Protein AF-A0A9E0FNV6-F1 (afdb_monomer_lite)

Secondary structure (DSSP, 8-state):
------------------------------PPPPPPPPPPPPP-PPP-PPP------------PPPPPPBPPGGGEEEGGGHHHHHHHHHHH---SEEEEEEESS--EE-HHHHHHHHHHT-EEEEEEE-TT-BEEEEEEE-GGG-S--S--EE--EES--TTHHHHHHHH--S--EEEEEEEEEEEEEEEEEEEE-TTT--TT-EEEEEEEETTTTEEEESSSTT-PEEPBTTEEEEEEEEEEEEEEESS-TTTTTPBPTTT--TT---------------------------------------------------

Structure (mmCIF, N/CA/C/O backbone):
data_AF-A0A9E0FNV6-F1
#
_entry.id   AF-A0A9E0FNV6-F1
#
loop_
_atom_site.group_PDB
_atom_site.id
_atom_site.type_symbol
_atom_site.label_atom_id
_atom_site.label_alt_id
_atom_site.label_comp_id
_atom_site.label_asym_id
_atom_site.label_entity_id
_atom_site.label_seq_id
_atom_site.pdbx_PDB_ins_code
_atom_site.Cartn_x
_atom_site.Cartn_y
_atom_site.Cartn_z
_atom_site.occupancy
_atom_site.B_iso_or_equiv
_atom_site.auth_seq_id
_atom_site.auth_comp_id
_atom_site.auth_asym_id
_atom_site.auth_atom_id
_atom_site.pdbx_PDB_model_num
ATOM 1 N N . THR A 1 1 ? 60.509 -14.952 43.736 1.00 42.81 1 THR A N 1
ATOM 2 C CA . THR A 1 1 ? 61.975 -15.164 43.794 1.00 42.81 1 THR A CA 1
ATOM 3 C C . THR A 1 1 ? 62.253 -15.869 45.107 1.00 42.81 1 THR A C 1
ATOM 5 O O . THR A 1 1 ? 61.986 -15.278 46.134 1.00 42.81 1 THR A O 1
ATOM 8 N N . TYR A 1 2 ? 62.605 -17.148 45.196 1.00 39.81 2 TYR A N 1
ATOM 9 C CA . TYR A 1 2 ? 63.513 -17.955 44.386 1.00 39.81 2 TYR A CA 1
ATOM 10 C C . TYR A 1 2 ? 63.022 -19.410 44.292 1.00 39.81 2 TYR A C 1
ATOM 12 O O . TYR A 1 2 ? 62.579 -19.982 45.282 1.00 39.81 2 TYR A O 1
ATOM 20 N N . ALA A 1 3 ? 63.146 -19.984 43.097 1.00 44.25 3 ALA A N 1
ATOM 21 C CA . ALA A 1 3 ? 63.283 -21.420 42.872 1.00 44.25 3 ALA A CA 1
ATOM 22 C C . ALA A 1 3 ? 64.761 -21.818 43.028 1.00 44.25 3 ALA A C 1
ATOM 24 O O . ALA A 1 3 ? 65.604 -20.933 42.911 1.00 44.25 3 ALA A O 1
ATOM 25 N N . LEU A 1 4 ? 65.032 -23.110 43.256 1.00 43.19 4 LEU A N 1
ATOM 26 C CA . LEU A 1 4 ? 66.255 -23.929 43.040 1.00 43.19 4 LEU A CA 1
ATOM 27 C C . LEU A 1 4 ? 66.012 -25.212 43.891 1.00 43.19 4 LEU A C 1
ATOM 29 O O . LEU A 1 4 ? 65.449 -25.091 44.971 1.00 43.19 4 LEU A O 1
ATOM 33 N N . VAL A 1 5 ? 66.349 -26.466 43.572 1.00 40.06 5 VAL A N 1
ATOM 34 C CA . VAL A 1 5 ? 67.159 -27.147 42.544 1.00 40.06 5 VAL A CA 1
ATOM 35 C C . VAL A 1 5 ? 66.930 -28.666 42.773 1.00 40.06 5 VAL A C 1
ATOM 37 O O . VAL A 1 5 ? 66.648 -29.051 43.903 1.00 40.06 5 VAL A O 1
ATOM 40 N N . ARG A 1 6 ? 66.756 -29.501 41.727 1.00 40.09 6 ARG A N 1
ATOM 41 C CA . ARG A 1 6 ? 67.693 -30.572 41.267 1.00 40.09 6 ARG A CA 1
ATOM 42 C C . ARG A 1 6 ? 68.389 -31.342 42.422 1.00 40.09 6 ARG A C 1
ATOM 44 O O . ARG A 1 6 ? 68.877 -30.723 43.347 1.00 40.09 6 ARG A O 1
ATOM 51 N N . SER A 1 7 ? 68.592 -32.657 42.451 1.00 38.66 7 SER A N 1
ATOM 52 C CA . SER A 1 7 ? 68.683 -33.700 41.423 1.00 38.66 7 SER A CA 1
ATOM 53 C C . SER A 1 7 ? 69.164 -35.002 42.100 1.00 38.66 7 SER A C 1
ATOM 55 O O . SER A 1 7 ? 69.945 -34.919 43.040 1.00 38.66 7 SER A O 1
ATOM 57 N N . ALA A 1 8 ? 68.760 -36.136 41.524 1.00 36.88 8 ALA A N 1
ATOM 58 C CA . ALA A 1 8 ? 69.540 -37.354 41.245 1.00 36.88 8 ALA A CA 1
ATOM 59 C C . ALA A 1 8 ? 70.240 -38.205 42.346 1.00 36.88 8 ALA A C 1
ATOM 61 O O . ALA A 1 8 ? 71.170 -37.764 43.013 1.00 36.88 8 ALA A O 1
ATOM 62 N N . ASP A 1 9 ? 69.852 -39.490 42.312 1.00 37.50 9 ASP A N 1
ATOM 63 C CA . ASP A 1 9 ? 70.668 -40.714 42.152 1.00 37.50 9 ASP A CA 1
ATOM 64 C C . ASP A 1 9 ? 71.469 -41.365 43.298 1.00 37.50 9 ASP A C 1
ATOM 66 O O . ASP A 1 9 ? 71.941 -40.726 44.232 1.00 37.50 9 ASP A O 1
ATOM 70 N N . TYR A 1 10 ? 71.664 -42.680 43.072 1.00 37.94 10 TYR A N 1
ATOM 71 C CA . TYR A 1 10 ? 72.505 -43.722 43.698 1.00 37.94 10 TYR A CA 1
ATOM 72 C C . TYR A 1 10 ? 71.748 -44.739 44.586 1.00 37.94 10 TYR A C 1
ATOM 74 O O . TYR A 1 10 ? 71.277 -44.404 45.664 1.00 37.94 10 TYR A O 1
ATOM 82 N N . SER A 1 11 ? 71.421 -45.947 44.087 1.00 35.53 11 SER A N 1
ATOM 83 C CA . SER A 1 11 ? 72.260 -47.151 43.804 1.00 35.53 11 SER A CA 1
ATOM 84 C C . SER A 1 11 ? 72.448 -48.054 45.043 1.00 35.53 11 SER A C 1
ATOM 86 O O . SER A 1 11 ? 73.110 -47.644 45.986 1.00 35.53 11 SER A O 1
ATOM 88 N N . THR A 1 12 ? 71.731 -49.194 45.125 1.00 41.56 12 THR A N 1
ATOM 89 C CA . THR A 1 12 ? 72.162 -50.623 44.940 1.00 41.56 12 THR A CA 1
ATOM 90 C C . THR A 1 12 ? 72.283 -51.381 46.301 1.00 41.56 12 THR A C 1
ATOM 92 O O . THR A 1 12 ? 72.078 -50.746 47.329 1.00 41.56 12 THR A O 1
ATOM 95 N N . PRO A 1 13 ? 72.556 -52.709 46.381 1.00 48.06 13 PRO A N 1
ATOM 96 C CA . PRO A 1 13 ? 71.630 -53.847 46.191 1.00 48.06 13 PRO A CA 1
ATOM 97 C C . PRO A 1 13 ? 71.697 -54.922 47.330 1.00 48.06 13 PRO A C 1
ATOM 99 O O . PRO A 1 13 ? 72.516 -54.811 48.235 1.00 48.06 13 PRO A O 1
ATOM 102 N N . GLY A 1 14 ? 70.918 -56.013 47.216 1.00 32.62 14 GLY A N 1
ATOM 103 C CA . GLY A 1 14 ? 71.065 -57.279 47.985 1.00 32.62 14 GLY A CA 1
ATOM 104 C C . GLY A 1 14 ? 70.087 -57.403 49.166 1.00 32.62 14 GLY A C 1
ATOM 105 O O . GLY A 1 14 ? 69.879 -56.439 49.884 1.00 32.62 14 GLY A O 1
ATOM 106 N N . ASP A 1 15 ? 69.368 -58.500 49.411 1.00 37.47 15 ASP A N 1
ATOM 107 C CA . ASP A 1 15 ? 69.689 -59.909 49.185 1.00 37.47 15 ASP A CA 1
ATOM 108 C C . ASP A 1 15 ? 68.451 -60.754 48.815 1.00 37.47 15 ASP A C 1
ATOM 110 O O . ASP A 1 15 ? 67.330 -60.524 49.266 1.00 37.47 15 ASP A O 1
ATOM 114 N N . THR A 1 16 ? 68.701 -61.766 47.984 1.00 46.47 16 THR A N 1
ATOM 115 C CA . THR A 1 16 ? 67.810 -62.863 47.555 1.00 46.47 16 THR A CA 1
ATOM 116 C C . THR A 1 16 ? 67.417 -63.810 48.700 1.00 46.47 16 THR A C 1
ATOM 118 O O . THR A 1 16 ? 68.181 -63.950 49.655 1.00 46.47 16 THR A O 1
ATOM 121 N N . PRO A 1 17 ? 66.321 -64.588 48.563 1.00 42.12 17 PRO A N 1
ATOM 122 C CA . PRO A 1 17 ? 66.546 -66.002 48.221 1.00 42.12 17 PRO A CA 1
ATOM 123 C C . PRO A 1 17 ? 65.498 -66.669 47.299 1.00 42.12 17 PRO A C 1
ATOM 125 O O . PRO A 1 17 ? 64.293 -66.557 47.490 1.00 42.12 17 PRO A O 1
ATOM 128 N N . SER A 1 18 ? 66.043 -67.452 46.362 1.00 38.16 18 SER A N 1
ATOM 129 C CA . SER A 1 18 ? 65.668 -68.828 45.982 1.00 38.16 18 SER A CA 1
ATOM 130 C C . SER A 1 18 ? 64.239 -69.172 45.521 1.00 38.16 18 SER A C 1
ATOM 132 O O . SER A 1 18 ? 63.326 -69.367 46.317 1.00 38.16 18 SER A O 1
ATOM 134 N N . THR A 1 19 ? 64.119 -69.440 44.217 1.00 42.62 19 THR A N 1
ATOM 135 C CA . THR A 1 19 ? 63.119 -70.317 43.569 1.00 42.62 19 THR A CA 1
ATOM 136 C C . THR A 1 19 ? 63.440 -71.810 43.781 1.00 42.62 19 THR A C 1
ATOM 138 O O . THR A 1 19 ? 64.605 -72.152 44.012 1.00 42.62 19 THR A O 1
ATOM 141 N N . PRO A 1 20 ? 62.452 -72.720 43.634 1.00 47.88 20 PRO A N 1
ATOM 142 C CA . PRO A 1 20 ? 62.385 -73.433 42.350 1.00 47.88 20 PRO A CA 1
ATOM 143 C C . PRO A 1 20 ? 60.971 -73.672 41.768 1.00 47.88 20 PRO A C 1
ATOM 145 O O . PRO A 1 20 ? 60.021 -73.924 42.503 1.00 47.88 20 PRO A O 1
ATOM 148 N N . SER A 1 21 ? 60.950 -73.654 40.425 1.00 41.94 21 SER A N 1
ATOM 149 C CA . SER A 1 21 ? 60.153 -74.411 39.433 1.00 41.94 21 SER A CA 1
ATOM 150 C C . SER A 1 21 ? 58.616 -74.361 39.460 1.00 41.94 21 SER A C 1
ATOM 152 O O . SER A 1 21 ? 57.983 -74.798 40.412 1.00 41.94 21 SER A O 1
ATOM 154 N N . ASP A 1 22 ? 57.977 -73.729 38.462 1.00 38.56 22 ASP A N 1
ATOM 155 C CA . ASP A 1 22 ? 57.676 -74.204 37.077 1.00 38.56 22 ASP A CA 1
ATOM 156 C C . ASP A 1 22 ? 56.307 -74.920 37.059 1.00 38.56 22 ASP A C 1
ATOM 158 O O . ASP A 1 22 ? 56.115 -75.879 37.793 1.00 38.56 22 ASP A O 1
ATOM 162 N N . THR A 1 23 ? 55.268 -74.571 36.296 1.00 43.31 23 THR A N 1
ATOM 163 C CA . THR A 1 23 ? 55.037 -73.619 35.199 1.00 43.31 23 THR A CA 1
ATOM 164 C C . THR A 1 23 ? 53.510 -73.451 35.084 1.00 43.31 23 THR A C 1
ATOM 166 O O . THR A 1 23 ? 52.814 -74.466 35.017 1.00 43.31 23 THR A O 1
ATOM 169 N N . PRO A 1 24 ? 52.957 -72.230 34.995 1.00 38.28 24 PRO A N 1
ATOM 170 C CA . PRO A 1 24 ? 51.678 -72.025 34.320 1.00 38.28 24 PRO A CA 1
ATOM 171 C C . PRO A 1 24 ? 51.903 -71.386 32.953 1.00 38.28 24 PRO A C 1
ATOM 173 O O . PRO A 1 24 ? 52.644 -70.417 32.799 1.00 38.28 24 PRO A O 1
ATOM 176 N N . SER A 1 25 ? 51.247 -71.988 31.973 1.00 45.62 25 SER A N 1
ATOM 177 C CA . SER A 1 25 ? 51.248 -71.664 30.558 1.00 45.62 25 SER A CA 1
ATOM 178 C C . SER A 1 25 ? 51.033 -70.178 30.257 1.00 45.62 25 SER A C 1
ATOM 180 O O . SER A 1 25 ? 50.162 -69.516 30.816 1.00 45.62 25 SER A O 1
ATOM 182 N N . THR A 1 26 ? 51.830 -69.713 29.302 1.00 54.62 26 THR A N 1
ATOM 183 C CA . THR A 1 26 ? 51.710 -68.493 28.495 1.00 54.62 26 THR A CA 1
ATOM 184 C C . THR A 1 26 ? 50.277 -67.993 28.260 1.00 54.62 26 THR A C 1
ATOM 186 O O . THR A 1 26 ? 49.470 -68.742 27.701 1.00 54.62 26 THR A O 1
ATOM 189 N N . PRO A 1 27 ? 49.991 -66.697 28.462 1.00 47.34 27 PRO A N 1
ATOM 190 C CA . PRO A 1 27 ? 49.178 -65.947 27.526 1.00 47.34 27 PRO A CA 1
ATOM 191 C C . PRO A 1 27 ? 50.123 -65.309 26.502 1.00 47.34 27 PRO A C 1
ATOM 193 O O . PRO A 1 27 ? 50.950 -64.464 26.835 1.00 47.34 27 PRO A O 1
ATOM 196 N N . SER A 1 28 ? 50.044 -65.776 25.257 1.00 46.88 28 SER A N 1
ATOM 197 C CA . SER A 1 28 ? 50.633 -65.065 24.128 1.00 46.88 28 SER A CA 1
ATOM 198 C C . SER A 1 28 ? 49.971 -63.699 24.029 1.00 46.88 28 SER A C 1
ATOM 200 O O . SER A 1 28 ? 48.763 -63.610 23.815 1.00 46.88 28 SER A O 1
ATOM 202 N N . ASP A 1 29 ? 50.786 -62.656 24.129 1.00 51.44 29 ASP A N 1
ATOM 203 C CA . ASP A 1 29 ? 50.484 -61.369 23.536 1.00 51.44 29 ASP A CA 1
ATOM 204 C C . ASP A 1 29 ? 50.242 -61.570 22.038 1.00 51.44 29 ASP A C 1
ATOM 206 O O . ASP A 1 29 ? 51.135 -61.905 21.257 1.00 51.44 29 ASP A O 1
ATOM 210 N N . THR A 1 30 ? 49.007 -61.356 21.616 1.00 50.88 30 THR A N 1
ATOM 211 C CA . THR A 1 30 ? 48.744 -60.754 20.317 1.00 50.88 30 THR A CA 1
ATOM 212 C C . THR A 1 30 ? 47.678 -59.704 20.580 1.00 50.88 30 THR A C 1
ATOM 214 O O . THR A 1 30 ? 46.555 -60.067 20.931 1.00 50.88 30 THR A O 1
ATOM 217 N N . PRO A 1 31 ? 48.019 -58.407 20.506 1.00 53.16 31 PRO A N 1
ATOM 218 C CA . PRO A 1 31 ? 47.014 -57.362 20.505 1.00 53.16 31 PRO A CA 1
ATOM 219 C C . PRO A 1 31 ? 46.068 -57.660 19.346 1.00 53.16 31 PRO A C 1
ATOM 221 O O . PRO A 1 31 ? 46.531 -57.827 18.217 1.00 53.16 31 PRO A O 1
ATOM 224 N N . SER A 1 32 ? 44.771 -57.778 19.624 1.00 55.66 32 SER A N 1
ATOM 225 C CA . SER A 1 32 ? 43.770 -57.845 18.567 1.00 55.66 32 SER A CA 1
ATOM 226 C C . SER A 1 32 ? 43.985 -56.650 17.646 1.00 55.66 32 SER A C 1
ATOM 228 O O . SER A 1 32 ? 44.032 -55.507 18.107 1.00 55.66 32 SER A O 1
ATOM 230 N N . GLU A 1 33 ? 44.180 -56.936 16.363 1.00 58.12 33 GLU A N 1
ATOM 231 C CA . GLU A 1 33 ? 44.207 -55.938 15.304 1.00 58.12 33 GLU A CA 1
ATOM 232 C C . GLU A 1 33 ? 42.978 -55.032 15.473 1.00 58.12 33 GLU A C 1
ATOM 234 O O . GLU A 1 33 ? 41.883 -55.554 15.714 1.00 58.12 33 GLU A O 1
ATOM 239 N N . PRO A 1 34 ? 43.137 -53.696 15.462 1.00 62.06 34 PRO A N 1
ATOM 240 C CA . PRO A 1 34 ? 41.993 -52.814 15.605 1.00 62.06 34 PRO A CA 1
ATOM 241 C C . PRO A 1 34 ? 41.016 -53.143 14.481 1.00 62.06 34 PRO A C 1
ATOM 243 O O . PRO A 1 34 ? 41.422 -53.210 13.321 1.00 62.06 34 PRO A O 1
ATOM 246 N N . GLU A 1 35 ? 39.748 -53.379 14.826 1.00 56.09 35 GLU A N 1
ATOM 247 C CA . GLU A 1 35 ? 38.714 -53.566 13.816 1.00 56.09 35 GLU A CA 1
ATOM 248 C C . GLU A 1 35 ? 38.778 -52.378 12.858 1.00 56.09 35 GLU A C 1
ATOM 250 O O . GLU A 1 35 ? 38.687 -51.215 13.266 1.00 56.09 35 GLU A O 1
ATOM 255 N N . GLN A 1 36 ? 39.032 -52.682 11.587 1.00 62.72 36 GLN A N 1
ATOM 256 C CA . GLN A 1 36 ? 39.042 -51.684 10.538 1.00 62.72 36 GLN A CA 1
ATOM 257 C C . GLN A 1 36 ? 37.665 -51.005 10.567 1.00 62.72 36 GLN A C 1
ATOM 259 O O . GLN A 1 36 ? 36.657 -51.717 10.550 1.00 62.72 36 GLN A O 1
ATOM 264 N N . PRO A 1 37 ? 37.590 -49.665 10.668 1.00 62.56 37 PRO A N 1
ATOM 265 C CA . PRO A 1 37 ? 36.304 -48.996 10.731 1.00 62.56 37 PRO A CA 1
ATOM 266 C C . PRO A 1 37 ? 35.508 -49.381 9.490 1.00 62.56 37 PRO A C 1
ATOM 268 O O . PRO A 1 37 ? 36.051 -49.378 8.381 1.00 62.56 37 PRO A O 1
ATOM 271 N N . SER A 1 38 ? 34.242 -49.741 9.695 1.00 62.12 38 SER A N 1
ATOM 272 C CA . SER A 1 38 ? 33.299 -49.984 8.613 1.00 62.12 38 SER A CA 1
ATOM 273 C C . SER A 1 38 ? 33.402 -48.836 7.616 1.00 62.12 38 SER A C 1
ATOM 275 O O . SER A 1 38 ? 33.376 -47.666 8.010 1.00 62.12 38 SER A O 1
ATOM 277 N N . GLU A 1 39 ? 33.563 -49.169 6.338 1.00 63.53 39 GLU A N 1
ATOM 278 C CA . GLU A 1 39 ? 33.540 -48.183 5.265 1.00 63.53 39 GLU A CA 1
ATOM 279 C C . GLU A 1 39 ? 32.237 -47.376 5.399 1.00 63.53 39 GLU A C 1
ATOM 281 O O . GLU A 1 39 ? 31.179 -47.983 5.602 1.00 63.53 39 GLU A O 1
ATOM 286 N N . PRO A 1 40 ? 32.291 -46.031 5.405 1.00 61.41 40 PRO A N 1
ATOM 287 C CA . PRO A 1 40 ? 31.085 -45.237 5.561 1.00 61.41 40 PRO A CA 1
ATOM 288 C C . PRO A 1 40 ? 30.119 -45.617 4.443 1.00 61.41 40 PRO A C 1
ATOM 290 O O . PRO A 1 40 ? 30.524 -45.692 3.281 1.00 61.41 40 PRO A O 1
ATOM 293 N N . GLU A 1 41 ? 28.856 -45.876 4.793 1.00 58.78 41 GLU A N 1
ATOM 294 C CA . GLU A 1 41 ? 27.827 -46.093 3.783 1.00 58.78 41 GLU A CA 1
ATOM 295 C C . GLU A 1 41 ? 27.874 -44.918 2.808 1.00 58.78 41 GLU A C 1
ATOM 297 O O . GLU A 1 41 ? 27.800 -43.750 3.205 1.00 58.78 41 GLU A O 1
ATOM 302 N N . GLN A 1 42 ? 28.087 -45.233 1.530 1.00 61.28 42 GLN A N 1
ATOM 303 C CA . GLN A 1 42 ? 28.095 -44.237 0.476 1.00 61.28 42 GLN A CA 1
ATOM 304 C C . GLN A 1 42 ? 26.753 -43.501 0.559 1.00 61.28 42 GLN A C 1
ATOM 306 O O . GLN A 1 42 ? 25.716 -44.171 0.541 1.00 61.28 42 GLN A O 1
ATOM 311 N N . PRO A 1 43 ? 26.740 -42.162 0.703 1.00 55.72 43 PRO A N 1
ATOM 312 C CA . PRO A 1 43 ? 25.495 -41.445 0.892 1.00 55.72 43 PRO A CA 1
ATOM 313 C C . PRO A 1 43 ? 24.583 -41.770 -0.282 1.00 55.72 43 PRO A C 1
ATOM 315 O O . PRO A 1 43 ? 24.991 -41.655 -1.444 1.00 55.72 43 PRO A O 1
ATOM 318 N N . SER A 1 44 ? 23.365 -42.208 0.032 1.00 59.12 44 SER A N 1
ATOM 319 C CA . SER A 1 44 ? 22.290 -42.311 -0.943 1.00 59.12 44 SER A CA 1
ATOM 320 C C . SER A 1 44 ? 22.284 -41.016 -1.743 1.00 59.12 44 SER A C 1
ATOM 322 O O . SER A 1 44 ? 22.299 -39.929 -1.156 1.00 59.12 44 SER A O 1
ATOM 324 N N . GLN A 1 45 ? 22.331 -41.126 -3.071 1.00 56.75 45 GLN A N 1
ATOM 325 C CA . GLN A 1 45 ? 22.206 -39.969 -3.948 1.00 56.75 45 GLN A CA 1
ATOM 326 C C . GLN A 1 45 ? 20.998 -39.152 -3.466 1.00 56.75 45 GLN A C 1
ATOM 328 O O . GLN A 1 45 ? 19.957 -39.768 -3.215 1.00 56.75 45 GLN A O 1
ATOM 333 N N . PRO A 1 46 ? 21.124 -37.823 -3.282 1.00 52.66 46 PRO A N 1
ATOM 334 C CA . PRO A 1 46 ? 19.993 -37.013 -2.869 1.00 52.66 46 PRO A CA 1
ATOM 335 C C . PRO A 1 46 ? 18.835 -37.332 -3.801 1.00 52.66 46 PRO A C 1
ATOM 337 O O . PRO A 1 46 ? 19.012 -37.307 -5.026 1.00 52.66 46 PRO A O 1
ATOM 340 N N . GLU A 1 47 ? 17.678 -37.678 -3.239 1.00 51.78 47 GLU A N 1
ATOM 341 C CA . GLU A 1 47 ? 16.462 -37.673 -4.034 1.00 51.78 47 GLU A CA 1
ATOM 342 C C . GLU A 1 47 ? 16.410 -36.301 -4.702 1.00 51.78 47 GLU A C 1
ATOM 344 O O . GLU A 1 47 ? 16.577 -35.271 -4.039 1.00 51.78 47 GLU A O 1
ATOM 349 N N . HIS A 1 48 ? 16.311 -36.300 -6.034 1.00 54.19 48 HIS A N 1
ATOM 350 C CA . HIS A 1 48 ? 16.131 -35.075 -6.798 1.00 54.19 48 HIS A CA 1
ATOM 351 C C . HIS A 1 48 ? 15.050 -34.266 -6.077 1.00 54.19 48 HIS A C 1
ATOM 353 O O . HIS A 1 48 ? 14.000 -34.854 -5.793 1.00 54.19 48 HIS A O 1
ATOM 359 N N . PRO A 1 49 ? 15.290 -32.986 -5.732 1.00 51.91 49 PRO A N 1
ATOM 360 C CA . PRO A 1 49 ? 14.281 -32.202 -5.049 1.00 51.91 49 PRO A CA 1
ATOM 361 C C . PRO A 1 49 ? 12.996 -32.339 -5.849 1.00 51.91 49 PRO A C 1
ATOM 363 O O . PRO A 1 49 ? 13.000 -32.124 -7.067 1.00 51.91 49 PRO A O 1
ATOM 366 N N . ALA A 1 50 ? 11.933 -32.789 -5.180 1.00 49.38 50 ALA A N 1
ATOM 367 C CA . ALA A 1 50 ? 10.616 -32.790 -5.775 1.00 49.38 50 ALA A CA 1
ATOM 368 C C . ALA A 1 50 ? 10.415 -31.378 -6.323 1.00 49.38 50 ALA A C 1
ATOM 370 O O . ALA A 1 50 ? 10.489 -30.399 -5.575 1.00 49.38 50 ALA A O 1
ATOM 371 N N . GLN A 1 51 ? 10.284 -31.279 -7.648 1.00 49.88 51 GLN A N 1
ATOM 372 C CA . GLN A 1 51 ? 9.906 -30.037 -8.299 1.00 49.88 51 GLN A CA 1
ATOM 373 C C . GLN A 1 51 ? 8.705 -29.502 -7.514 1.00 49.88 51 GLN A C 1
ATOM 375 O O . GLN A 1 51 ? 7.817 -30.314 -7.228 1.00 49.88 51 GLN A O 1
ATOM 380 N N . PRO A 1 52 ? 8.687 -28.214 -7.116 1.00 51.44 52 PRO A N 1
ATOM 381 C CA . PRO A 1 52 ? 7.570 -27.664 -6.365 1.00 51.44 52 PRO A CA 1
ATOM 382 C C . PRO A 1 52 ? 6.285 -28.129 -7.032 1.00 51.44 52 PRO A C 1
ATOM 384 O O . PRO A 1 52 ? 6.160 -27.984 -8.254 1.00 51.44 52 PRO A O 1
ATOM 387 N N . GLU A 1 53 ? 5.391 -28.760 -6.267 1.00 40.28 53 GLU A N 1
ATOM 388 C CA . GLU A 1 53 ? 4.065 -29.077 -6.773 1.00 40.28 53 GLU A CA 1
ATOM 389 C C . GLU A 1 53 ? 3.491 -27.753 -7.269 1.00 40.28 53 GLU A C 1
ATOM 391 O O . GLU A 1 53 ? 3.185 -26.854 -6.483 1.00 40.28 53 GLU A O 1
ATOM 396 N N . GLN A 1 54 ? 3.442 -27.589 -8.595 1.00 46.62 54 GLN A N 1
ATOM 397 C CA . GLN A 1 54 ? 2.700 -26.489 -9.175 1.00 46.62 54 GLN A CA 1
ATOM 398 C C . GLN A 1 54 ? 1.284 -26.631 -8.627 1.00 46.62 54 GLN A C 1
ATOM 400 O O . GLN A 1 54 ? 0.761 -27.752 -8.667 1.00 46.62 54 GLN A O 1
ATOM 405 N N . PRO A 1 55 ? 0.671 -25.556 -8.103 1.00 47.06 55 PRO A N 1
ATOM 406 C CA . PRO A 1 55 ? -0.720 -25.609 -7.704 1.00 47.06 55 PRO A CA 1
ATOM 407 C C . PRO A 1 55 ? -1.507 -26.193 -8.872 1.00 47.06 55 PRO A C 1
ATOM 409 O O . PRO A 1 55 ? -1.558 -25.610 -9.956 1.00 47.06 55 PRO A O 1
ATOM 412 N N . SER A 1 56 ? -2.044 -27.396 -8.677 1.00 45.78 56 SER A N 1
ATOM 413 C CA . SER A 1 56 ? -2.928 -28.022 -9.644 1.00 45.78 56 SER A CA 1
ATOM 414 C C . SER A 1 56 ? -4.283 -27.355 -9.480 1.00 45.78 56 SER A C 1
ATOM 416 O O . SER A 1 56 ? -5.188 -27.879 -8.841 1.00 45.78 56 SER A O 1
ATOM 418 N N . ASP A 1 57 ? -4.377 -26.148 -10.018 1.00 42.31 57 ASP A N 1
ATOM 419 C CA . ASP A 1 57 ? -5.637 -25.586 -10.449 1.00 42.31 57 ASP A CA 1
ATOM 420 C C . ASP A 1 57 ? -5.397 -24.967 -11.822 1.00 42.31 57 ASP A C 1
ATOM 422 O O . ASP A 1 57 ? -4.991 -23.816 -11.965 1.00 42.31 57 ASP A O 1
ATOM 426 N N . ASN A 1 58 ? -5.619 -25.780 -12.856 1.00 43.31 58 ASN A N 1
ATOM 427 C CA . ASN A 1 58 ? -5.878 -25.272 -14.196 1.00 43.31 58 ASN A CA 1
ATOM 428 C C . ASN A 1 58 ? -7.275 -24.631 -14.190 1.00 43.31 58 ASN A C 1
ATOM 430 O O . ASN A 1 58 ? -8.195 -25.100 -14.864 1.00 43.31 58 ASN A O 1
ATOM 434 N N . GLY A 1 59 ? -7.422 -23.555 -13.418 1.00 39.81 59 GLY A N 1
ATOM 435 C CA . GLY A 1 59 ? -8.345 -22.495 -13.757 1.00 39.81 59 GLY A CA 1
ATOM 436 C C . GLY A 1 59 ? -7.862 -21.916 -15.078 1.00 39.81 59 GLY A C 1
ATOM 437 O O . GLY A 1 59 ? -6.681 -21.633 -15.244 1.00 39.81 59 GLY A O 1
ATOM 438 N N . ASP A 1 60 ? -8.763 -21.838 -16.043 1.00 39.66 60 ASP A N 1
ATOM 439 C CA . ASP A 1 60 ? -8.589 -21.213 -17.349 1.00 39.66 60 ASP A CA 1
ATOM 440 C C . ASP A 1 60 ? -7.844 -19.860 -17.246 1.00 39.66 60 ASP A C 1
ATOM 442 O O . ASP A 1 60 ? -8.460 -18.810 -17.087 1.00 39.66 60 ASP A O 1
ATOM 446 N N . THR A 1 61 ? -6.509 -19.873 -17.347 1.00 43.19 61 THR A N 1
ATOM 447 C CA . THR A 1 61 ? -5.659 -18.684 -17.513 1.00 43.19 61 THR A CA 1
ATOM 448 C C . THR A 1 61 ? -5.662 -18.263 -18.977 1.00 43.19 61 THR A C 1
ATOM 450 O O . THR A 1 61 ? -4.634 -18.059 -19.625 1.00 43.19 61 THR A O 1
ATOM 453 N N . THR A 1 62 ? -6.853 -18.095 -19.547 1.00 43.84 62 THR A N 1
ATOM 454 C CA . THR A 1 62 ? -6.979 -17.178 -20.672 1.00 43.84 62 THR A CA 1
ATOM 455 C C . THR A 1 62 ? -6.528 -15.816 -20.161 1.00 43.84 62 THR A C 1
ATOM 457 O O . THR A 1 62 ? -7.143 -15.273 -19.253 1.00 43.84 62 THR A O 1
ATOM 460 N N . GLY A 1 63 ? -5.420 -15.300 -20.710 1.00 51.84 63 GLY A N 1
ATOM 461 C CA . GLY A 1 63 ? -4.717 -14.069 -20.322 1.00 51.84 63 GLY A CA 1
ATOM 462 C C . GLY A 1 63 ? -5.540 -12.779 -20.422 1.00 51.84 63 GLY A C 1
ATOM 463 O O . GLY A 1 63 ? -5.178 -11.838 -21.140 1.00 51.84 63 GLY A O 1
ATOM 464 N N . LYS A 1 64 ? -6.650 -12.737 -19.696 1.00 58.75 64 LYS A N 1
ATOM 465 C CA . LYS A 1 64 ? -7.529 -11.602 -19.502 1.00 58.75 64 LYS A CA 1
ATOM 466 C C . LYS A 1 64 ? -7.112 -10.896 -18.227 1.00 58.75 64 LYS A C 1
ATOM 468 O O . LYS A 1 64 ? -6.900 -11.509 -17.189 1.00 58.75 64 LYS A O 1
ATOM 473 N N . ASN A 1 65 ? -7.012 -9.588 -18.355 1.00 75.88 65 ASN A N 1
ATOM 474 C CA . ASN A 1 65 ? -6.894 -8.668 -17.245 1.00 75.88 65 ASN A CA 1
ATOM 475 C C . ASN A 1 65 ? -8.086 -8.897 -16.299 1.00 75.88 65 ASN A C 1
ATOM 477 O O . ASN A 1 65 ? -9.235 -8.854 -16.747 1.00 75.88 65 ASN A O 1
ATOM 481 N N . VAL A 1 66 ? -7.806 -9.208 -15.032 1.00 91.50 66 VAL A N 1
ATOM 482 C CA . VAL A 1 66 ? -8.831 -9.418 -14.000 1.00 91.50 66 VAL A CA 1
ATOM 483 C C . VAL A 1 66 ? -9.333 -8.052 -13.553 1.00 91.50 66 VAL A C 1
ATOM 485 O O . VAL A 1 66 ? -8.529 -7.178 -13.244 1.00 91.50 66 VAL A O 1
ATOM 488 N N . GLU A 1 67 ? -10.651 -7.848 -13.554 1.00 94.56 67 GLU A N 1
ATOM 489 C CA . GLU A 1 67 ? -11.242 -6.603 -13.059 1.00 94.56 67 GLU A CA 1
ATOM 490 C C . GLU A 1 67 ? -11.125 -6.510 -11.532 1.00 94.56 67 GLU A C 1
ATOM 492 O O . GLU A 1 67 ? -11.255 -7.507 -10.825 1.00 94.56 67 GLU A O 1
ATOM 497 N N . ALA A 1 68 ? -10.922 -5.295 -11.023 1.00 96.00 68 ALA A N 1
ATOM 498 C CA . ALA A 1 68 ? -10.864 -5.029 -9.589 1.00 96.00 68 ALA A CA 1
ATOM 499 C C . ALA A 1 68 ? -12.149 -5.458 -8.858 1.00 96.00 68 ALA A C 1
ATOM 501 O O . ALA A 1 68 ? -13.261 -5.278 -9.363 1.00 96.00 68 ALA A O 1
ATOM 502 N N . GLU A 1 69 ? -11.991 -5.943 -7.624 1.00 97.31 69 GLU A N 1
ATOM 503 C CA . GLU A 1 69 ? -13.095 -6.343 -6.749 1.00 97.31 69 GLU A CA 1
ATOM 504 C C . GLU A 1 69 ? -14.057 -5.167 -6.513 1.00 97.31 69 GLU A C 1
ATOM 506 O O . GLU A 1 69 ? -13.652 -4.103 -6.046 1.00 97.31 69 GLU A O 1
ATOM 511 N N . VAL A 1 70 ? -15.347 -5.355 -6.805 1.00 98.12 70 VAL A N 1
ATOM 512 C CA . VAL A 1 70 ? -16.386 -4.347 -6.544 1.00 98.12 70 VAL A CA 1
ATOM 513 C C . VAL A 1 70 ? -16.949 -4.534 -5.139 1.00 98.12 70 VAL A C 1
ATOM 515 O O . VAL A 1 70 ? -17.577 -5.549 -4.831 1.00 98.12 70 VAL A O 1
ATOM 518 N N . ILE A 1 71 ? -16.793 -3.516 -4.297 1.00 98.31 71 ILE A N 1
ATOM 519 C CA . ILE A 1 71 ? -17.288 -3.516 -2.923 1.00 98.31 71 ILE A CA 1
ATOM 520 C C . ILE A 1 71 ? -18.750 -3.061 -2.889 1.00 98.31 71 ILE A C 1
ATOM 522 O O . ILE A 1 71 ? -19.135 -2.038 -3.460 1.00 98.31 71 ILE A O 1
ATOM 526 N N . SER A 1 72 ? -19.591 -3.834 -2.202 1.00 97.75 72 SER A N 1
ATOM 527 C CA . SER A 1 72 ? -21.005 -3.503 -2.010 1.00 97.75 72 SER A CA 1
ATOM 528 C C . SER A 1 72 ? -21.162 -2.212 -1.199 1.00 97.75 72 SER A C 1
ATOM 530 O O . SER A 1 72 ? -20.450 -1.998 -0.220 1.00 97.75 72 SER A O 1
ATOM 532 N N . ALA A 1 73 ? -22.103 -1.350 -1.597 1.00 96.81 73 ALA A N 1
ATOM 533 C CA . ALA A 1 73 ? -22.248 -0.005 -1.032 1.00 96.81 73 ALA A CA 1
ATOM 534 C C . ALA A 1 73 ? -22.538 0.020 0.482 1.00 96.81 73 ALA A C 1
ATOM 536 O O . ALA A 1 73 ? -22.198 0.987 1.152 1.00 96.81 73 ALA A O 1
ATOM 537 N N . ASP A 1 74 ? -23.136 -1.039 1.029 1.00 97.31 74 ASP A N 1
ATOM 538 C CA . ASP A 1 74 ? -23.404 -1.220 2.460 1.00 97.31 74 ASP A CA 1
ATOM 539 C C . ASP A 1 74 ? -22.144 -1.505 3.294 1.00 97.31 74 ASP A C 1
ATOM 541 O O . ASP A 1 74 ? -22.162 -1.331 4.510 1.00 97.31 74 ASP A O 1
ATOM 545 N N . LYS A 1 75 ? -21.047 -1.922 2.652 1.00 97.75 75 LYS A N 1
ATOM 546 C CA . LYS A 1 75 ? -19.748 -2.168 3.298 1.00 97.75 75 LYS A CA 1
ATOM 547 C C . LYS A 1 75 ? -18.816 -0.958 3.255 1.00 97.75 75 LYS A C 1
ATOM 549 O O . LYS A 1 75 ? -17.712 -1.027 3.794 1.00 97.75 75 LYS A O 1
ATOM 554 N N . LEU A 1 76 ? -19.230 0.113 2.586 1.00 98.31 76 LEU A N 1
ATOM 555 C CA . LEU A 1 76 ? -18.434 1.317 2.421 1.00 98.31 76 LEU A CA 1
ATOM 556 C C . LEU A 1 76 ? -18.647 2.277 3.587 1.00 98.31 76 LEU A C 1
ATOM 558 O O . LEU A 1 76 ? -19.775 2.552 3.993 1.00 98.31 76 LEU A O 1
ATOM 562 N N . THR A 1 77 ? -17.550 2.852 4.056 1.00 98.62 77 THR A N 1
ATOM 563 C CA . THR A 1 77 ? -17.541 3.921 5.049 1.00 98.62 77 THR A CA 1
ATOM 564 C C . THR A 1 77 ? -17.166 5.231 4.361 1.00 98.62 77 THR A C 1
ATOM 566 O O . THR A 1 77 ? -16.236 5.283 3.555 1.00 98.62 77 THR A O 1
ATOM 569 N N . ASN A 1 78 ? -17.887 6.311 4.672 1.00 98.44 78 ASN A N 1
ATOM 570 C CA . ASN A 1 78 ? -17.486 7.653 4.247 1.00 98.44 78 ASN A CA 1
ATOM 571 C C . ASN A 1 78 ? -16.108 7.979 4.847 1.00 98.44 78 ASN A C 1
ATOM 573 O O . ASN A 1 78 ? -15.913 7.785 6.046 1.00 98.44 78 ASN A O 1
ATOM 577 N N . VAL A 1 79 ? -15.189 8.495 4.028 1.00 98.06 79 VAL A N 1
ATOM 578 C CA . VAL A 1 79 ? -13.814 8.845 4.415 1.00 98.06 79 VAL A CA 1
ATOM 579 C C . VAL A 1 79 ? -13.731 9.643 5.726 1.00 98.06 79 VAL A C 1
ATOM 581 O O . VAL A 1 79 ? -12.887 9.347 6.570 1.00 98.06 79 VAL A O 1
ATOM 584 N N . GLU A 1 80 ? -14.661 10.574 5.966 1.00 98.12 80 GLU A N 1
ATOM 585 C CA . GLU A 1 80 ? -14.700 11.408 7.180 1.00 98.12 80 GLU A CA 1
ATOM 586 C C . GLU A 1 80 ? -14.980 10.603 8.464 1.00 98.12 80 GLU A C 1
ATOM 588 O O . GLU A 1 80 ? -14.578 10.998 9.559 1.00 98.12 80 GLU A O 1
ATOM 593 N N . ASN A 1 81 ? -15.637 9.447 8.342 1.00 98.50 81 ASN A N 1
ATOM 594 C CA . ASN A 1 81 ? -16.034 8.605 9.470 1.00 98.50 81 ASN A CA 1
ATOM 595 C C . ASN A 1 81 ? -15.022 7.496 9.784 1.00 98.50 81 ASN A C 1
ATOM 597 O O . ASN A 1 81 ? -15.121 6.881 10.848 1.00 98.50 81 ASN A O 1
ATOM 601 N N . VAL A 1 82 ? -14.042 7.244 8.906 1.00 98.75 82 VAL A N 1
ATOM 602 C CA . VAL A 1 82 ? -13.126 6.092 9.017 1.00 98.75 82 VAL A CA 1
ATOM 603 C C . VAL A 1 82 ? -12.401 6.068 10.365 1.00 98.75 82 VAL A C 1
ATOM 605 O O . VAL A 1 82 ? -12.418 5.041 11.042 1.00 98.75 82 VAL A O 1
ATOM 608 N N . ASN A 1 83 ? -11.813 7.188 10.800 1.00 98.69 83 ASN A N 1
ATOM 609 C CA . ASN A 1 83 ? -11.090 7.256 12.079 1.00 98.69 83 ASN A CA 1
ATOM 610 C C . ASN A 1 83 ? -11.979 6.904 13.281 1.00 98.69 83 ASN A C 1
ATOM 612 O O . ASN A 1 83 ? -11.562 6.157 14.173 1.00 98.69 83 ASN A O 1
ATOM 616 N N . ASN A 1 84 ? -13.203 7.434 13.298 1.00 98.50 84 ASN A N 1
ATOM 617 C CA . ASN A 1 84 ? -14.150 7.221 14.388 1.00 98.50 84 ASN A CA 1
ATOM 618 C C . ASN A 1 84 ? -14.613 5.761 14.425 1.00 98.50 84 ASN A C 1
ATOM 620 O O . ASN A 1 84 ? -14.547 5.126 15.476 1.00 98.50 84 ASN A O 1
ATOM 624 N N . GLU A 1 85 ? -15.003 5.204 13.276 1.00 98.62 85 GLU A N 1
ATOM 625 C CA . GLU A 1 85 ? -15.448 3.812 13.182 1.00 98.62 85 GLU A CA 1
ATOM 626 C C . GLU A 1 85 ? -14.330 2.815 13.500 1.00 98.62 85 GLU A C 1
ATOM 628 O O . GLU A 1 85 ? -14.570 1.838 14.208 1.00 98.62 85 GLU A O 1
ATOM 633 N N . LEU A 1 86 ? -13.101 3.050 13.025 1.00 98.50 86 LEU A N 1
ATOM 634 C CA . LEU A 1 86 ? -11.954 2.210 13.381 1.00 98.50 86 LEU A CA 1
ATOM 635 C C . LEU A 1 86 ? -11.706 2.237 14.888 1.00 98.50 86 LEU A C 1
ATOM 637 O O . LEU A 1 86 ? -11.586 1.180 15.500 1.00 98.50 86 LEU A O 1
ATOM 641 N N . THR A 1 87 ? -11.686 3.423 15.499 1.00 98.38 87 THR A N 1
ATOM 642 C CA . THR A 1 87 ? -11.486 3.582 16.949 1.00 98.38 87 THR A CA 1
ATOM 643 C C . THR A 1 87 ? -12.562 2.848 17.755 1.00 98.38 87 THR A C 1
ATOM 645 O O . THR A 1 87 ? -12.256 2.162 18.737 1.00 98.38 87 THR A O 1
ATOM 648 N N . GLU A 1 88 ? -13.823 2.955 17.333 1.00 98.44 88 GLU A N 1
ATOM 649 C CA . GLU A 1 88 ? -14.944 2.270 17.973 1.00 98.44 88 GLU A CA 1
ATOM 650 C C . GLU A 1 88 ? -14.805 0.749 17.851 1.00 98.44 88 GLU A C 1
ATOM 652 O O . GLU A 1 88 ? -14.878 0.034 18.852 1.00 98.44 88 GLU A O 1
ATOM 657 N N . ARG A 1 89 ? -14.541 0.243 16.641 1.00 98.44 89 ARG A N 1
ATOM 658 C CA . ARG A 1 89 ? -14.365 -1.193 16.390 1.00 98.44 89 ARG A CA 1
ATOM 659 C C . ARG A 1 89 ? -13.155 -1.753 17.139 1.00 98.44 89 ARG A C 1
ATOM 661 O O . ARG A 1 89 ? -13.258 -2.840 17.697 1.00 98.44 89 ARG A O 1
ATOM 668 N N . LEU A 1 90 ? -12.045 -1.019 17.212 1.00 98.50 90 LEU A N 1
ATOM 669 C CA . LEU A 1 90 ? -10.855 -1.416 17.971 1.00 98.50 90 LEU A CA 1
ATOM 670 C C . LEU A 1 90 ? -11.147 -1.568 19.471 1.00 98.50 90 LEU A C 1
ATOM 672 O O . LEU A 1 90 ? -10.586 -2.449 20.115 1.00 98.50 90 LEU A O 1
ATOM 676 N N . THR A 1 91 ? -12.053 -0.753 20.012 1.00 97.88 91 THR A N 1
ATOM 677 C CA . THR A 1 91 ? -12.426 -0.791 21.435 1.00 97.88 91 THR A CA 1
ATOM 678 C C . THR A 1 91 ? -13.490 -1.854 21.729 1.00 97.88 91 THR A C 1
ATOM 680 O O . THR A 1 91 ? -13.423 -2.545 22.742 1.00 97.88 91 THR A O 1
ATOM 683 N N . ASN A 1 92 ? -14.484 -1.989 20.849 1.00 97.69 92 ASN A N 1
ATOM 684 C CA . ASN A 1 92 ? -15.715 -2.725 21.151 1.00 97.69 92 ASN A CA 1
ATOM 685 C C . ASN A 1 92 ? -15.794 -4.109 20.489 1.00 97.69 92 ASN A C 1
ATOM 687 O O . ASN A 1 92 ? -16.573 -4.954 20.930 1.00 97.69 92 ASN A O 1
ATOM 691 N N . SER A 1 93 ? -15.030 -4.357 19.421 1.00 96.31 93 SER A N 1
ATOM 692 C CA . SER A 1 93 ? -15.052 -5.640 18.711 1.00 96.31 93 SER A CA 1
ATOM 693 C C . SER A 1 93 ? -14.306 -6.730 19.480 1.00 96.31 93 SER A C 1
ATOM 695 O O . SER A 1 93 ? -13.251 -6.497 20.072 1.00 96.31 93 SER A O 1
ATOM 697 N N . SER A 1 94 ? -14.793 -7.968 19.399 1.00 96.44 94 SER A N 1
ATOM 698 C CA . SER A 1 94 ? -14.071 -9.152 19.880 1.00 96.44 94 SER A CA 1
ATOM 699 C C . SER A 1 94 ? -13.065 -9.709 18.866 1.00 96.44 94 SER A C 1
ATOM 701 O O . SER A 1 94 ? -12.280 -10.584 19.220 1.00 96.44 94 SER A O 1
ATOM 703 N N . LEU A 1 95 ? -13.059 -9.212 17.623 1.00 97.38 95 LEU A N 1
ATOM 704 C CA . LEU A 1 95 ? -12.145 -9.671 16.573 1.00 97.38 95 LEU A CA 1
ATOM 705 C C . LEU A 1 95 ? -10.706 -9.223 16.850 1.00 97.38 95 LEU A C 1
ATOM 707 O O . LEU A 1 95 ? -10.488 -8.125 17.361 1.00 97.38 95 LEU A O 1
ATOM 711 N N . SER A 1 96 ? -9.731 -10.055 16.486 1.00 97.19 96 SER A N 1
ATOM 712 C CA . SER A 1 96 ? -8.301 -9.717 16.536 1.00 97.19 96 SER A CA 1
ATOM 713 C C . SER A 1 96 ? -7.868 -8.783 15.403 1.00 97.19 96 SER A C 1
ATOM 715 O O . SER A 1 96 ? -6.825 -8.152 15.499 1.00 97.19 96 SER A O 1
ATOM 717 N N . GLU A 1 97 ? -8.672 -8.677 14.345 1.00 98.19 97 GLU A N 1
ATOM 718 C CA . GLU A 1 97 ? -8.467 -7.753 13.232 1.00 98.19 97 GLU A CA 1
ATOM 719 C C . GLU A 1 97 ? -9.759 -6.977 12.967 1.00 98.19 97 GLU A C 1
ATOM 721 O O . GLU A 1 97 ? -10.860 -7.539 12.957 1.00 98.19 97 GLU A O 1
ATOM 726 N N . VAL A 1 98 ? -9.624 -5.673 12.751 1.00 98.25 98 VAL A N 1
ATOM 727 C CA . VAL A 1 98 ? -10.713 -4.784 12.359 1.00 98.25 98 VAL A CA 1
ATOM 728 C C . VAL A 1 98 ? -10.499 -4.344 10.919 1.00 98.25 98 VAL A C 1
ATOM 730 O O . VAL A 1 98 ? -9.467 -3.780 10.581 1.00 98.25 98 VAL A O 1
ATOM 733 N N . SER A 1 99 ? -11.508 -4.537 10.074 1.00 98.31 99 SER A N 1
ATOM 734 C CA . SER A 1 99 ? -11.470 -4.071 8.688 1.00 98.31 99 SER A CA 1
ATOM 735 C C . SER A 1 99 ? -12.449 -2.923 8.451 1.00 98.31 99 SER A C 1
ATOM 737 O O . SER A 1 99 ? -13.528 -2.890 9.053 1.00 98.31 99 SER A O 1
ATOM 739 N N . ILE A 1 100 ? -12.082 -1.996 7.568 1.00 98.62 100 ILE A N 1
ATOM 740 C CA . ILE A 1 100 ? -12.952 -0.950 7.030 1.00 98.62 100 ILE A CA 1
ATOM 741 C C . ILE A 1 100 ? -12.611 -0.689 5.559 1.00 98.62 100 ILE A C 1
ATOM 743 O O . ILE A 1 100 ? -11.472 -0.888 5.141 1.00 98.62 100 ILE A O 1
ATOM 747 N N . VAL A 1 101 ? -13.582 -0.227 4.771 1.00 98.81 101 VAL A N 1
ATOM 748 C CA . VAL A 1 101 ? -13.348 0.184 3.381 1.00 98.81 101 VAL A CA 1
ATOM 749 C C . VAL A 1 101 ? -13.792 1.629 3.212 1.00 98.81 101 VAL A C 1
ATOM 751 O O . VAL A 1 101 ? -14.978 1.933 3.309 1.00 98.81 101 VAL A O 1
ATOM 754 N N . SER A 1 102 ? -12.836 2.518 2.963 1.00 98.75 102 SER A N 1
ATOM 755 C CA . SER A 1 102 ? -13.084 3.922 2.663 1.00 98.75 102 SER A CA 1
ATOM 756 C C . SER A 1 102 ? -13.624 4.073 1.241 1.00 98.75 102 SER A C 1
ATOM 758 O O . SER A 1 102 ? -13.045 3.580 0.263 1.00 98.75 102 SER A O 1
ATOM 760 N N . ALA A 1 103 ? -14.763 4.746 1.126 1.00 98.19 103 ALA A N 1
ATOM 761 C CA . ALA A 1 103 ? -15.404 5.026 -0.147 1.00 98.19 103 ALA A CA 1
ATOM 762 C C . ALA A 1 103 ? -14.642 6.124 -0.897 1.00 98.19 103 ALA A C 1
ATOM 764 O O . ALA A 1 103 ? -14.538 7.235 -0.376 1.00 98.19 103 ALA A O 1
ATOM 765 N N . LYS A 1 104 ? -14.212 5.847 -2.136 1.00 96.88 104 LYS A N 1
ATOM 766 C CA . LYS A 1 104 ? -13.772 6.829 -3.157 1.00 96.88 104 LYS A CA 1
ATOM 767 C C . LYS A 1 104 ? -12.488 7.617 -2.876 1.00 96.88 104 LYS A C 1
ATOM 769 O O . LYS A 1 104 ? -11.847 8.087 -3.808 1.00 96.88 104 LYS A O 1
ATOM 774 N N . ALA A 1 105 ? -12.127 7.789 -1.612 1.00 97.75 105 ALA A N 1
ATOM 775 C CA . ALA A 1 105 ? -10.977 8.554 -1.164 1.00 97.75 105 ALA A CA 1
ATOM 776 C C . ALA A 1 105 ? -10.299 7.842 0.005 1.00 97.75 105 ALA A C 1
ATOM 778 O O . ALA A 1 105 ? -10.953 7.170 0.811 1.00 97.75 105 ALA A O 1
ATOM 779 N N . ALA A 1 106 ? -8.985 8.000 0.107 1.00 98.50 106 ALA A N 1
ATOM 780 C CA . ALA A 1 106 ? -8.230 7.494 1.238 1.00 98.50 106 ALA A CA 1
ATOM 781 C C . ALA A 1 106 ? -8.358 8.429 2.450 1.00 98.50 106 ALA A C 1
ATOM 783 O O . ALA A 1 106 ? -8.421 9.648 2.285 1.00 98.50 106 ALA A O 1
ATOM 784 N N . PRO A 1 107 ? -8.407 7.879 3.671 1.00 98.56 107 PRO A N 1
ATOM 785 C CA . PRO A 1 107 ? -8.370 8.675 4.884 1.00 98.56 107 PRO A CA 1
ATOM 786 C C . PRO A 1 107 ? -6.923 8.999 5.280 1.00 98.56 107 PRO A C 1
ATOM 788 O O . PRO A 1 107 ? -6.003 8.218 5.033 1.00 98.56 107 PRO A O 1
ATOM 791 N N . THR A 1 108 ? -6.745 10.088 6.025 1.00 98.69 108 THR A N 1
ATOM 792 C CA . THR A 1 108 ? -5.596 10.242 6.923 1.00 98.69 108 THR A CA 1
ATOM 793 C C . THR A 1 108 ? -5.921 9.536 8.236 1.00 98.69 108 THR A C 1
ATOM 795 O O . THR A 1 108 ? -6.836 9.954 8.950 1.00 98.69 108 THR A O 1
ATOM 798 N N . LEU A 1 109 ? -5.226 8.445 8.559 1.00 98.62 109 LEU A N 1
ATOM 799 C CA . LEU A 1 109 ? -5.365 7.787 9.857 1.00 98.62 109 LEU A CA 1
ATOM 800 C C . LEU A 1 109 ? -4.665 8.608 10.933 1.00 98.62 109 LEU A C 1
ATOM 802 O O . LEU A 1 109 ? -3.516 8.996 10.765 1.00 98.62 109 LEU A O 1
ATOM 806 N N . SER A 1 110 ? -5.357 8.838 12.042 1.00 98.25 110 SER A N 1
ATOM 807 C CA . SER A 1 110 ? -4.813 9.568 13.184 1.00 98.25 110 SER A CA 1
ATOM 808 C C . SER A 1 110 ? -3.940 8.691 14.081 1.00 98.25 110 SER A C 1
ATOM 810 O O . SER A 1 110 ? -4.175 7.485 14.213 1.00 98.25 110 SER A O 1
ATOM 812 N N . SER A 1 111 ? -3.023 9.320 14.814 1.00 98.19 111 SER A N 1
ATOM 813 C CA . SER A 1 111 ? -2.230 8.690 15.882 1.00 98.19 111 SER A CA 1
ATOM 814 C C . SER A 1 111 ? -3.077 7.939 16.919 1.00 98.19 111 SER A C 1
ATOM 816 O O . SER A 1 111 ? -2.667 6.915 17.479 1.00 98.19 111 SER A O 1
ATOM 818 N N . ASN A 1 112 ? -4.313 8.394 17.151 1.00 98.38 112 ASN A N 1
ATOM 819 C CA . ASN A 1 112 ? -5.258 7.729 18.042 1.00 98.38 112 ASN A CA 1
ATOM 820 C C . ASN A 1 112 ? -5.642 6.322 17.550 1.00 98.38 112 ASN A C 1
ATOM 822 O O . ASN A 1 112 ? -5.777 5.417 18.372 1.00 98.38 112 ASN A O 1
ATOM 826 N N . VAL A 1 113 ? -5.766 6.102 16.235 1.00 98.69 113 VAL A N 1
ATOM 827 C CA . VAL A 1 113 ? -6.039 4.765 15.676 1.00 98.69 113 VAL A CA 1
ATOM 828 C C . VAL A 1 113 ? -4.889 3.819 16.017 1.00 98.69 113 VAL A C 1
ATOM 830 O O . VAL A 1 113 ? -5.124 2.767 16.611 1.00 98.69 113 VAL A O 1
ATOM 833 N N . PHE A 1 114 ? -3.644 4.216 15.742 1.00 98.56 114 PHE A N 1
ATOM 834 C CA . PHE A 1 114 ? -2.463 3.395 16.036 1.00 98.56 114 PHE A CA 1
ATOM 835 C C . PHE A 1 114 ? -2.267 3.167 17.542 1.00 98.56 114 PHE A C 1
ATOM 837 O O . PHE A 1 114 ? -1.911 2.069 17.973 1.00 98.56 114 PHE A O 1
ATOM 844 N N . SER A 1 115 ? -2.576 4.168 18.368 1.00 98.12 115 SER A N 1
ATOM 845 C CA . SER A 1 115 ? -2.585 4.026 19.828 1.00 98.12 115 SER A CA 1
ATOM 846 C C . SER A 1 115 ? -3.609 2.983 20.288 1.00 98.12 115 SER A C 1
ATOM 848 O O . SER A 1 115 ? -3.289 2.112 21.100 1.00 98.12 115 SER A O 1
ATOM 850 N N . LYS A 1 116 ? -4.824 3.011 19.723 1.00 98.38 116 LYS A N 1
ATOM 851 C CA . LYS A 1 116 ? -5.897 2.060 20.045 1.00 98.38 116 LYS A CA 1
ATOM 852 C C . LYS A 1 116 ? -5.616 0.649 19.552 1.00 98.38 116 LYS A C 1
ATOM 854 O O . LYS A 1 116 ? -5.998 -0.296 20.242 1.00 98.38 116 LYS A O 1
ATOM 859 N N . MET A 1 117 ? -4.923 0.494 18.425 1.00 98.00 117 MET A N 1
ATOM 860 C CA . MET A 1 117 ? -4.427 -0.808 17.975 1.00 98.00 117 MET A CA 1
ATOM 861 C C . MET A 1 117 ? -3.519 -1.451 19.019 1.00 98.00 117 MET A C 1
ATOM 863 O O . MET A 1 117 ? -3.723 -2.610 19.370 1.00 98.00 117 MET A O 1
ATOM 867 N N . LYS A 1 118 ? -2.550 -0.694 19.554 1.00 96.31 118 LYS A N 1
ATOM 868 C CA . LYS A 1 118 ? -1.628 -1.195 20.585 1.00 96.31 118 LYS A CA 1
ATOM 869 C C . LYS A 1 118 ? -2.329 -1.482 21.905 1.00 96.31 118 LYS A C 1
ATOM 871 O O . LYS A 1 118 ? -2.079 -2.518 22.508 1.00 96.31 118 LYS A O 1
ATOM 876 N N . GLU A 1 119 ? -3.195 -0.572 22.351 1.00 97.31 119 GLU A N 1
ATOM 877 C CA . GLU A 1 119 ? -3.936 -0.715 23.609 1.00 97.31 119 GLU A CA 1
ATOM 878 C C . GLU A 1 119 ? -4.812 -1.974 23.614 1.00 97.31 119 GLU A C 1
ATOM 880 O O . GLU A 1 119 ? -4.853 -2.688 24.613 1.00 97.31 119 GLU A O 1
ATOM 885 N N . ASN A 1 120 ? -5.484 -2.258 22.494 1.00 98.00 120 ASN A N 1
ATOM 886 C CA . ASN A 1 120 ? -6.440 -3.362 22.391 1.00 98.00 120 ASN A CA 1
ATOM 887 C C . ASN A 1 120 ? -5.863 -4.622 21.729 1.00 98.00 120 ASN A C 1
ATOM 889 O O . ASN A 1 120 ? -6.577 -5.620 21.644 1.00 98.00 120 ASN A O 1
ATOM 893 N N . GLN A 1 121 ? -4.604 -4.579 21.276 1.00 97.81 121 GLN A N 1
ATOM 894 C CA . GLN A 1 121 ? -3.901 -5.665 20.577 1.00 97.81 121 GLN A CA 1
ATOM 895 C C . GLN A 1 121 ? -4.694 -6.189 19.373 1.00 97.81 121 GLN A C 1
ATOM 897 O O . GLN A 1 121 ? -5.030 -7.372 19.284 1.00 97.81 121 GLN A O 1
ATOM 902 N N . LYS A 1 122 ? -5.073 -5.265 18.484 1.00 98.50 122 LYS A N 1
ATOM 903 C CA . LYS A 1 122 ? -5.849 -5.572 17.281 1.00 98.50 122 LYS A CA 1
ATOM 904 C C . LYS A 1 122 ? -5.198 -4.993 16.040 1.00 98.50 122 LYS A C 1
ATOM 906 O O . LYS A 1 122 ? -4.872 -3.804 15.996 1.00 98.50 122 LYS A O 1
ATOM 911 N N . ASP A 1 123 ? -5.114 -5.827 15.017 1.00 98.69 123 ASP A N 1
ATOM 912 C CA . ASP A 1 123 ? -4.693 -5.440 13.679 1.00 98.69 123 ASP A CA 1
ATOM 913 C C . ASP A 1 123 ? -5.783 -4.609 12.995 1.00 98.69 123 ASP A C 1
ATOM 915 O O . ASP A 1 123 ? -6.972 -4.710 13.331 1.00 98.69 123 ASP A O 1
ATOM 919 N N . ILE A 1 124 ? -5.388 -3.809 12.004 1.00 98.81 124 ILE A N 1
ATOM 920 C CA . ILE A 1 124 ? -6.340 -3.129 11.122 1.00 98.81 124 ILE A CA 1
ATOM 921 C C . ILE A 1 124 ? -6.058 -3.433 9.662 1.00 98.81 124 ILE A C 1
ATOM 923 O O . ILE A 1 124 ? -4.900 -3.529 9.255 1.00 98.81 124 ILE A O 1
ATOM 927 N N . THR A 1 125 ? -7.134 -3.473 8.881 1.00 98.88 125 THR A N 1
ATOM 928 C CA . THR A 1 125 ? -7.096 -3.463 7.419 1.00 98.88 125 THR A CA 1
ATOM 929 C C . THR A 1 125 ? -8.001 -2.350 6.891 1.00 98.88 125 THR A C 1
ATOM 931 O O . THR A 1 125 ? -9.193 -2.310 7.197 1.00 98.88 125 THR A O 1
ATOM 934 N N . VAL A 1 126 ? -7.454 -1.446 6.083 1.00 98.94 126 VAL A N 1
ATOM 935 C CA . VAL A 1 126 ? -8.168 -0.308 5.491 1.00 98.94 126 VAL A CA 1
ATOM 936 C C . VAL A 1 126 ? -8.107 -0.409 3.972 1.00 98.94 126 VAL A C 1
ATOM 938 O O . VAL A 1 126 ? -7.050 -0.218 3.378 1.00 98.94 126 VAL A O 1
ATOM 941 N N . GLY A 1 127 ? -9.237 -0.714 3.335 1.00 98.88 127 GLY A N 1
ATOM 942 C CA . GLY A 1 127 ? -9.374 -0.676 1.878 1.00 98.88 127 GLY A CA 1
ATOM 943 C C . GLY A 1 127 ? -9.770 0.702 1.364 1.00 98.88 127 GLY A C 1
ATOM 944 O O . GLY A 1 127 ? -10.471 1.437 2.055 1.00 98.88 127 GLY A O 1
ATOM 945 N N . VAL A 1 128 ? -9.363 1.040 0.143 1.00 98.88 128 VAL A N 1
ATOM 946 C CA . VAL A 1 128 ? -9.764 2.269 -0.555 1.00 98.88 128 VAL A CA 1
ATOM 947 C C . VAL A 1 128 ? -10.316 1.910 -1.928 1.00 98.88 128 VAL A C 1
ATOM 949 O O . VAL A 1 128 ? -9.738 1.105 -2.663 1.00 98.88 128 VAL A O 1
ATOM 952 N N . THR A 1 129 ? -11.468 2.483 -2.260 1.00 98.75 129 THR A N 1
ATOM 953 C CA . THR A 1 129 ? -12.184 2.223 -3.517 1.00 98.75 129 THR A CA 1
ATOM 954 C C . THR A 1 129 ? -12.148 3.423 -4.456 1.00 98.75 129 THR A C 1
ATOM 956 O O . THR A 1 129 ? -11.934 4.544 -4.006 1.00 98.75 129 THR A O 1
ATOM 959 N N . ASP A 1 130 ? -12.375 3.193 -5.751 1.00 97.88 130 ASP A N 1
ATOM 960 C CA . ASP A 1 130 ? -12.617 4.254 -6.736 1.00 97.88 130 ASP A CA 1
ATOM 961 C C . ASP A 1 130 ? -14.092 4.716 -6.743 1.00 97.88 130 ASP A C 1
ATOM 963 O O . ASP A 1 130 ? -14.933 4.240 -5.977 1.00 97.88 130 ASP A O 1
ATOM 967 N N . GLU A 1 131 ? -14.434 5.627 -7.658 1.00 97.31 131 GLU A N 1
ATOM 968 C CA . GLU A 1 131 ? -15.802 6.133 -7.856 1.00 97.31 131 GLU A CA 1
ATOM 969 C C . GLU A 1 131 ? -16.843 5.058 -8.214 1.00 97.31 131 GLU A C 1
ATOM 971 O O . GLU A 1 131 ? -18.042 5.274 -8.026 1.00 97.31 131 GLU A O 1
ATOM 976 N N . ASN A 1 132 ? -16.395 3.901 -8.707 1.00 97.44 132 ASN A N 1
ATOM 977 C CA . ASN A 1 132 ? -17.226 2.753 -9.065 1.00 97.44 132 ASN A CA 1
ATOM 978 C C . ASN A 1 132 ? -17.209 1.666 -7.978 1.00 97.44 132 ASN A C 1
ATOM 980 O O . ASN A 1 132 ? -17.616 0.533 -8.236 1.00 97.44 132 ASN A O 1
ATOM 984 N N . ASN A 1 133 ? -16.742 2.002 -6.770 1.00 98.25 133 ASN A N 1
ATOM 985 C CA . ASN A 1 133 ? -16.583 1.104 -5.628 1.00 98.25 133 ASN A CA 1
ATOM 986 C C . ASN A 1 133 ? -15.612 -0.060 -5.880 1.00 98.25 133 ASN A C 1
ATOM 988 O O . ASN A 1 133 ? -15.664 -1.070 -5.178 1.00 98.25 133 ASN A O 1
ATOM 992 N N . ARG A 1 134 ? -14.723 0.056 -6.870 1.00 98.38 134 ARG A N 1
ATOM 993 C CA . ARG A 1 134 ? -13.699 -0.955 -7.136 1.00 98.38 134 ARG A CA 1
ATOM 994 C C . ARG A 1 134 ? -12.535 -0.762 -6.185 1.00 98.38 134 ARG A C 1
ATOM 996 O O . ARG A 1 134 ? -11.973 0.332 -6.130 1.00 98.38 134 ARG A O 1
ATOM 1003 N N . LEU A 1 135 ? -12.160 -1.807 -5.463 1.00 98.75 135 LEU A N 1
ATOM 1004 C CA . LEU A 1 135 ? -11.051 -1.802 -4.521 1.00 98.75 135 LEU A CA 1
ATOM 1005 C C . LEU A 1 135 ? -9.727 -1.568 -5.258 1.00 98.75 135 LEU A C 1
ATOM 1007 O O . LEU A 1 135 ? -9.273 -2.433 -6.006 1.00 98.75 135 LEU A O 1
ATOM 1011 N N . GLN A 1 136 ? -9.113 -0.409 -5.029 1.00 98.75 136 GLN A N 1
ATOM 1012 C CA . GLN A 1 136 ? -7.849 -0.030 -5.663 1.00 98.75 136 GLN A CA 1
ATOM 1013 C C . GLN A 1 136 ? -6.655 -0.532 -4.862 1.00 98.75 136 GLN A C 1
ATOM 1015 O O . GLN A 1 136 ? -5.708 -1.067 -5.431 1.00 98.75 136 GLN A O 1
ATOM 1020 N N . TYR A 1 137 ? -6.701 -0.388 -3.540 1.00 98.88 137 TYR A N 1
ATOM 1021 C CA . TYR A 1 137 ? -5.651 -0.884 -2.661 1.00 98.88 137 TYR A CA 1
ATOM 1022 C C . TYR A 1 137 ? -6.149 -1.082 -1.226 1.00 98.88 137 TYR A C 1
ATOM 1024 O O . TYR A 1 137 ? -7.211 -0.584 -0.840 1.00 98.88 137 TYR A O 1
ATOM 1032 N N . GLN A 1 138 ? -5.382 -1.827 -0.433 1.00 98.88 138 GLN A N 1
ATOM 1033 C CA . GLN A 1 138 ? -5.600 -2.036 0.995 1.00 98.88 138 GLN A CA 1
ATOM 1034 C C . GLN A 1 138 ? -4.306 -1.841 1.769 1.00 98.88 138 GLN A C 1
ATOM 1036 O O . GLN A 1 138 ? -3.244 -2.271 1.330 1.00 98.88 138 GLN A O 1
ATOM 1041 N N . TRP A 1 139 ? -4.434 -1.249 2.948 1.00 98.88 139 TRP A N 1
ATOM 1042 C CA . TRP A 1 139 ? -3.381 -1.125 3.942 1.00 98.88 139 TRP A CA 1
ATOM 1043 C C . TRP A 1 139 ? -3.668 -2.060 5.102 1.00 98.88 139 TRP A C 1
ATOM 1045 O O . TRP A 1 139 ? -4.753 -1.993 5.675 1.00 98.88 139 TRP A O 1
ATOM 1055 N N . LYS A 1 140 ? -2.693 -2.874 5.493 1.00 98.88 140 LYS A N 1
ATOM 1056 C CA . LYS A 1 140 ? -2.746 -3.674 6.713 1.00 98.88 140 LYS A CA 1
ATOM 1057 C C . LYS A 1 140 ? -1.600 -3.308 7.641 1.00 98.88 140 LYS A C 1
ATOM 1059 O O . LYS A 1 140 ? -0.436 -3.339 7.244 1.00 98.88 140 LYS A O 1
ATOM 1064 N N . PHE A 1 141 ? -1.947 -3.021 8.890 1.00 98.75 141 PHE A N 1
ATOM 1065 C CA . PHE A 1 141 ? -1.007 -2.752 9.971 1.00 98.75 141 PHE A CA 1
ATOM 1066 C C . PHE A 1 141 ? -1.222 -3.771 11.089 1.00 98.75 141 PHE A C 1
ATOM 1068 O O . PHE A 1 141 ? -2.361 -4.016 11.495 1.00 98.75 141 PHE A O 1
ATOM 1075 N N . ASN A 1 142 ? -0.129 -4.339 11.600 1.00 98.38 142 ASN A N 1
ATOM 1076 C CA . ASN A 1 142 ? -0.175 -5.298 12.699 1.00 98.38 142 ASN A CA 1
ATOM 1077 C C . ASN A 1 142 ? 0.166 -4.623 14.034 1.00 98.38 142 ASN A C 1
ATOM 1079 O O . ASN A 1 142 ? 1.200 -3.955 14.130 1.00 98.38 142 ASN A O 1
ATOM 1083 N N . SER A 1 143 ? -0.672 -4.813 15.059 1.00 98.12 143 SER A N 1
ATOM 1084 C CA . SER A 1 143 ? -0.540 -4.108 16.343 1.00 98.12 143 SER A CA 1
ATOM 1085 C C . SER A 1 143 ? 0.781 -4.375 17.056 1.00 98.12 143 SER A C 1
ATOM 1087 O O . SER A 1 143 ? 1.320 -3.468 17.694 1.00 98.12 143 SER A O 1
ATOM 1089 N N . ASP A 1 144 ? 1.322 -5.586 16.926 1.00 97.69 144 ASP A N 1
ATOM 1090 C CA . ASP A 1 144 ? 2.540 -6.006 17.623 1.00 97.69 144 ASP A CA 1
ATOM 1091 C C . ASP A 1 144 ? 3.792 -5.358 17.022 1.00 97.69 144 ASP A C 1
ATOM 1093 O O . ASP A 1 144 ? 4.814 -5.217 17.692 1.00 97.69 144 ASP A O 1
ATOM 1097 N N . THR A 1 145 ? 3.701 -4.911 15.767 1.00 97.56 145 THR A N 1
ATOM 1098 C CA . THR A 1 145 ? 4.817 -4.306 15.028 1.00 97.56 145 THR A CA 1
ATOM 1099 C C . THR A 1 145 ? 4.814 -2.775 15.038 1.00 97.56 145 THR A C 1
ATOM 1101 O O . THR A 1 145 ? 5.758 -2.161 14.542 1.00 97.56 145 THR A O 1
ATOM 1104 N N . ILE A 1 146 ? 3.796 -2.137 15.629 1.00 97.25 146 ILE A N 1
ATOM 1105 C CA . ILE A 1 146 ? 3.736 -0.673 15.747 1.00 97.25 146 ILE A CA 1
ATOM 1106 C C . ILE A 1 146 ? 4.746 -0.173 16.788 1.00 97.25 146 ILE A C 1
ATOM 1108 O O . ILE A 1 146 ? 4.619 -0.414 17.997 1.00 97.25 146 ILE A O 1
ATOM 1112 N N . THR A 1 147 ? 5.717 0.612 16.331 1.00 96.12 147 THR A N 1
ATOM 1113 C CA . THR A 1 147 ? 6.774 1.216 17.155 1.00 96.12 147 THR A CA 1
ATOM 1114 C C . THR A 1 147 ? 6.587 2.719 17.353 1.00 96.12 147 THR A C 1
ATOM 1116 O O . THR A 1 147 ? 6.981 3.231 18.400 1.00 96.12 147 THR A O 1
ATOM 1119 N N . GLN A 1 148 ? 5.923 3.411 16.422 1.00 94.44 148 GLN A N 1
ATOM 1120 C CA . GLN A 1 148 ? 5.705 4.862 16.451 1.00 94.44 148 GLN A CA 1
ATOM 1121 C C . GLN A 1 148 ? 4.210 5.206 16.312 1.00 94.44 148 GLN A C 1
ATOM 1123 O O . GLN A 1 148 ? 3.777 5.646 15.257 1.00 94.44 148 GLN A O 1
ATOM 1128 N N . PRO A 1 149 ? 3.380 5.010 17.352 1.00 94.69 149 PRO A N 1
ATOM 1129 C CA . PRO A 1 149 ? 1.939 5.264 17.254 1.00 94.69 149 PRO A CA 1
ATOM 1130 C C . PRO A 1 149 ? 1.564 6.757 17.231 1.00 94.69 149 PRO A C 1
ATOM 1132 O O . PRO A 1 149 ? 0.422 7.080 16.929 1.00 94.69 149 PRO A O 1
ATOM 1135 N N . ASP A 1 150 ? 2.488 7.662 17.574 1.00 96.00 150 ASP A N 1
ATOM 1136 C CA . ASP A 1 150 ? 2.238 9.105 17.708 1.00 96.00 150 ASP A CA 1
ATOM 1137 C C . ASP A 1 150 ? 2.465 9.862 16.388 1.00 96.00 150 ASP A C 1
ATOM 1139 O O . ASP A 1 150 ? 3.290 10.770 16.295 1.00 96.00 150 ASP A O 1
ATOM 1143 N N . MET A 1 151 ? 1.787 9.421 15.329 1.00 95.31 151 MET A N 1
ATOM 1144 C CA . MET A 1 151 ? 1.808 10.083 14.024 1.00 95.31 151 MET A CA 1
ATOM 1145 C C . MET A 1 151 ? 0.522 9.837 13.245 1.00 95.31 151 MET A C 1
ATOM 1147 O O . MET A 1 151 ? -0.120 8.796 13.390 1.00 95.31 151 MET A O 1
ATOM 1151 N N . ASP A 1 152 ? 0.189 10.804 12.397 1.00 97.75 152 ASP A N 1
ATOM 1152 C CA . ASP A 1 152 ? -0.897 10.704 11.433 1.00 97.75 152 ASP A CA 1
ATOM 1153 C C . ASP A 1 152 ? -0.331 10.235 10.086 1.00 97.75 152 ASP A C 1
ATOM 1155 O O . ASP A 1 152 ? 0.752 10.669 9.692 1.00 97.75 152 ASP A O 1
ATOM 1159 N N . ILE A 1 153 ? -1.055 9.365 9.378 1.00 98.44 153 ILE A N 1
ATOM 1160 C CA . ILE A 1 153 ? -0.616 8.776 8.105 1.00 98.44 153 ILE A CA 1
ATOM 1161 C C . ILE A 1 153 ? -1.694 8.955 7.045 1.00 98.44 153 ILE A C 1
ATOM 1163 O O . ILE A 1 153 ? -2.794 8.415 7.169 1.00 98.44 153 ILE A O 1
ATOM 1167 N N . ASP A 1 154 ? -1.364 9.678 5.979 1.00 98.56 154 ASP A N 1
ATOM 1168 C CA . ASP A 1 154 ? -2.193 9.752 4.777 1.00 98.56 154 ASP A CA 1
ATOM 1169 C C . ASP A 1 154 ? -2.055 8.461 3.957 1.00 98.56 154 ASP A C 1
ATOM 1171 O O . ASP A 1 154 ? -0.970 8.129 3.477 1.00 98.56 154 ASP A O 1
ATOM 1175 N N . LEU A 1 155 ? -3.158 7.719 3.809 1.00 98.75 155 LEU A N 1
ATOM 1176 C CA . LEU A 1 155 ? -3.187 6.450 3.076 1.00 98.75 155 LEU A CA 1
ATOM 1177 C C . LEU A 1 155 ? -3.368 6.623 1.558 1.00 98.75 155 LEU A C 1
ATOM 1179 O O . LEU A 1 155 ? -3.605 5.638 0.850 1.00 98.75 155 LEU A O 1
ATOM 1183 N N . THR A 1 156 ? -3.333 7.853 1.045 1.00 98.75 156 THR A N 1
ATOM 1184 C CA . THR A 1 156 ? -3.483 8.128 -0.386 1.00 98.75 156 THR A CA 1
ATOM 1185 C C . THR A 1 156 ? -2.306 7.555 -1.177 1.00 98.75 156 THR A C 1
ATOM 1187 O O . THR A 1 156 ? -1.144 7.852 -0.896 1.00 98.75 156 THR A O 1
ATOM 1190 N N . ILE A 1 157 ? -2.624 6.743 -2.189 1.00 98.69 157 ILE A N 1
ATOM 1191 C CA . ILE A 1 157 ? -1.683 6.251 -3.197 1.00 98.69 157 ILE A CA 1
ATOM 1192 C C . ILE A 1 157 ? -2.169 6.757 -4.556 1.00 98.69 157 ILE A C 1
ATOM 1194 O O . ILE A 1 157 ? -3.275 6.431 -4.988 1.00 98.69 157 ILE A O 1
ATOM 1198 N N . SER A 1 158 ? -1.344 7.560 -5.218 1.00 98.00 158 SER A N 1
ATOM 1199 C CA . SER A 1 158 ? -1.528 7.980 -6.604 1.00 98.00 158 SER A CA 1
ATOM 1200 C C . SER A 1 158 ? -0.826 6.996 -7.538 1.00 98.00 158 SER A C 1
ATOM 1202 O O . SER A 1 158 ? 0.307 6.590 -7.282 1.00 98.00 158 SER A O 1
ATOM 1204 N N . PHE A 1 159 ? -1.481 6.641 -8.641 1.00 97.12 159 PHE A N 1
ATOM 1205 C CA . PHE A 1 159 ? -0.876 5.833 -9.708 1.00 97.12 159 PHE A CA 1
ATOM 1206 C C . PHE A 1 159 ? -0.160 6.681 -10.771 1.00 97.12 159 PHE A C 1
ATOM 1208 O O . PHE A 1 159 ? 0.397 6.139 -11.723 1.00 97.12 159 PHE A O 1
ATOM 1215 N N . ASP A 1 160 ? -0.150 7.999 -10.569 1.00 95.94 160 ASP A N 1
ATOM 1216 C CA . ASP A 1 160 ? 0.571 8.993 -11.357 1.00 95.94 160 ASP A CA 1
ATOM 1217 C C . ASP A 1 160 ? 1.686 9.642 -10.519 1.00 95.94 160 ASP A C 1
ATOM 1219 O O . ASP A 1 160 ? 1.617 9.686 -9.283 1.00 95.94 160 ASP A O 1
ATOM 1223 N N . THR A 1 161 ? 2.695 10.193 -11.198 1.00 96.25 161 THR A N 1
ATOM 1224 C CA . THR A 1 161 ? 3.803 10.944 -10.592 1.00 96.25 161 THR A CA 1
ATOM 1225 C C . THR A 1 161 ? 4.308 12.036 -11.536 1.00 96.25 161 THR A C 1
ATOM 1227 O O . THR A 1 161 ? 4.277 11.879 -12.754 1.00 96.25 161 THR A O 1
ATOM 1230 N N . ASP A 1 162 ? 4.806 13.141 -10.988 1.00 95.94 162 ASP A N 1
ATOM 1231 C CA . ASP A 1 162 ? 5.508 14.186 -11.741 1.00 95.94 162 ASP A CA 1
ATOM 1232 C C . ASP A 1 162 ? 7.000 13.867 -11.962 1.00 95.94 162 ASP A C 1
ATOM 1234 O O . ASP A 1 162 ? 7.666 14.532 -12.758 1.00 95.94 162 ASP A O 1
ATOM 1238 N N . ARG A 1 163 ? 7.509 12.803 -11.325 1.00 96.00 163 ARG A N 1
ATOM 1239 C CA . ARG A 1 163 ? 8.907 12.344 -11.404 1.00 96.00 163 ARG A CA 1
ATOM 1240 C C . ARG A 1 163 ? 9.166 11.248 -12.439 1.00 96.00 163 ARG A C 1
ATOM 1242 O O . ARG A 1 163 ? 10.224 10.621 -12.432 1.00 96.00 163 ARG A O 1
ATOM 1249 N N . GLU A 1 164 ? 8.221 10.995 -13.342 1.00 96.56 164 GLU A N 1
ATOM 1250 C CA . GLU A 1 164 ? 8.334 9.942 -14.363 1.00 96.56 164 GLU A CA 1
ATOM 1251 C C . GLU A 1 164 ? 9.634 10.068 -15.177 1.00 96.56 164 GLU A C 1
ATOM 1253 O O . GLU A 1 164 ? 10.338 9.081 -15.386 1.00 96.56 164 GLU A O 1
ATOM 1258 N N . ASN A 1 165 ? 10.010 11.295 -15.557 1.00 97.12 165 ASN A N 1
ATOM 1259 C CA . ASN A 1 165 ? 11.232 11.551 -16.323 1.00 97.12 165 ASN A CA 1
ATOM 1260 C C . ASN A 1 165 ? 12.511 11.177 -15.557 1.00 97.12 165 ASN A C 1
ATOM 1262 O O . ASN A 1 165 ? 13.423 10.616 -16.157 1.00 97.12 165 ASN A O 1
ATOM 1266 N N . GLU A 1 166 ? 12.579 11.442 -14.251 1.00 97.38 166 GLU A N 1
ATOM 1267 C CA . GLU A 1 166 ? 13.749 11.106 -13.422 1.00 97.38 166 GLU A CA 1
ATOM 1268 C C . GLU A 1 166 ? 13.921 9.583 -13.333 1.00 97.38 166 GLU A C 1
ATOM 1270 O O . GLU A 1 166 ? 15.002 9.041 -13.572 1.00 97.38 166 GLU A O 1
ATOM 1275 N N . VAL A 1 167 ? 12.818 8.866 -13.091 1.00 97.75 167 VAL A N 1
ATOM 1276 C CA . VAL A 1 167 ? 12.817 7.397 -13.065 1.00 97.75 167 VAL A CA 1
ATOM 1277 C C . VAL A 1 167 ? 13.188 6.829 -14.438 1.00 97.75 167 VAL A C 1
ATOM 1279 O O . VAL A 1 167 ? 13.973 5.880 -14.534 1.00 97.75 167 VAL A O 1
ATOM 1282 N N . LYS A 1 168 ? 12.674 7.417 -15.519 1.00 97.31 168 LYS A N 1
ATOM 1283 C CA . LYS A 1 168 ? 12.992 7.031 -16.897 1.00 97.31 168 LYS A CA 1
ATOM 1284 C C . LYS A 1 168 ? 14.469 7.224 -17.235 1.00 97.31 168 LYS A C 1
ATOM 1286 O O . LYS A 1 168 ? 15.041 6.370 -17.908 1.00 97.31 168 LYS A O 1
ATOM 1291 N N . GLU A 1 169 ? 15.104 8.305 -16.792 1.00 97.25 169 GLU A N 1
ATOM 1292 C CA . GLU A 1 169 ? 16.531 8.550 -17.052 1.00 97.25 169 GLU A CA 1
ATOM 1293 C C . GLU A 1 169 ? 17.422 7.435 -16.480 1.00 97.25 169 GLU A C 1
ATOM 1295 O O . GLU A 1 169 ? 18.404 7.029 -17.110 1.00 97.25 169 GLU A O 1
ATOM 1300 N N . ILE A 1 170 ? 17.042 6.877 -15.329 1.00 96.94 170 ILE A N 1
ATOM 1301 C CA . ILE A 1 170 ? 17.762 5.775 -14.681 1.00 96.94 170 ILE A CA 1
ATOM 1302 C C . ILE A 1 170 ? 17.441 4.443 -15.371 1.00 96.94 170 ILE A C 1
ATOM 1304 O O . ILE A 1 170 ? 18.342 3.744 -15.863 1.00 96.94 170 ILE A O 1
ATOM 1308 N N . THR A 1 171 ? 16.149 4.116 -15.435 1.00 96.94 171 THR A N 1
ATOM 1309 C CA . THR A 1 171 ? 15.638 2.795 -15.837 1.00 96.94 171 THR A CA 1
ATOM 1310 C C . THR A 1 171 ? 15.619 2.583 -17.351 1.00 96.94 171 THR A C 1
ATOM 1312 O O . THR A 1 171 ? 15.684 1.451 -17.827 1.00 96.94 171 THR A O 1
ATOM 1315 N N . GLY A 1 172 ? 15.532 3.661 -18.133 1.00 97.19 172 GLY A N 1
ATOM 1316 C CA . GLY A 1 172 ? 15.287 3.610 -19.572 1.00 97.19 172 GLY A CA 1
ATOM 1317 C C . GLY A 1 172 ? 13.913 3.038 -19.930 1.00 97.19 172 GLY A C 1
ATOM 1318 O O . GLY A 1 172 ? 13.791 2.386 -20.973 1.00 97.19 172 GLY A O 1
ATOM 1319 N N . ARG A 1 173 ? 12.909 3.198 -19.057 1.00 95.88 173 ARG A N 1
ATOM 1320 C CA . ARG A 1 173 ? 11.545 2.684 -19.239 1.00 95.88 173 ARG A CA 1
ATOM 1321 C C . ARG A 1 173 ? 10.500 3.779 -19.079 1.00 95.88 173 ARG A C 1
ATOM 1323 O O . ARG A 1 173 ? 10.605 4.611 -18.188 1.00 95.88 173 ARG A O 1
ATOM 1330 N N . ASP A 1 174 ? 9.484 3.694 -19.934 1.00 92.25 174 ASP A N 1
ATOM 1331 C CA . ASP A 1 174 ? 8.355 4.634 -20.000 1.00 92.25 174 ASP A CA 1
ATOM 1332 C C . ASP A 1 174 ? 7.046 3.982 -19.535 1.00 92.25 174 ASP A C 1
ATOM 1334 O O . ASP A 1 174 ? 6.089 4.660 -19.196 1.00 92.25 174 ASP A O 1
ATOM 1338 N N . ASP A 1 175 ? 6.982 2.649 -19.537 1.00 91.12 175 ASP A N 1
ATOM 1339 C CA . ASP A 1 175 ? 5.763 1.894 -19.243 1.00 91.12 175 ASP A CA 1
ATOM 1340 C C . ASP A 1 175 ? 5.851 1.233 -17.862 1.00 91.12 175 ASP A C 1
ATOM 1342 O O . ASP A 1 175 ? 5.730 0.017 -17.716 1.00 91.12 175 ASP A O 1
ATOM 1346 N N . LEU A 1 176 ? 6.047 2.039 -16.821 1.00 96.12 176 LEU A N 1
ATOM 1347 C CA . LEU A 1 176 ? 6.047 1.590 -15.423 1.00 96.12 176 LEU A CA 1
ATOM 1348 C C . LEU A 1 176 ? 4.653 1.758 -14.797 1.00 96.12 176 LEU A C 1
ATOM 1350 O O . LEU A 1 176 ? 3.788 2.429 -15.358 1.00 96.12 176 LEU A O 1
ATOM 1354 N N . MET A 1 177 ? 4.384 1.091 -13.674 1.00 97.62 177 MET A N 1
ATOM 1355 C CA . MET A 1 177 ? 3.185 1.360 -12.869 1.00 97.62 177 MET A CA 1
ATOM 1356 C C . MET A 1 177 ? 3.600 2.026 -11.568 1.00 97.62 177 MET A C 1
ATOM 1358 O O . MET A 1 177 ? 4.184 1.373 -10.707 1.00 97.62 177 MET A O 1
ATOM 1362 N N . TYR A 1 178 ? 3.324 3.321 -11.445 1.00 98.25 178 TYR A N 1
ATOM 1363 C CA . TYR A 1 178 ? 3.735 4.112 -10.293 1.00 98.25 178 TYR A CA 1
ATOM 1364 C C . TYR A 1 178 ? 2.812 3.916 -9.096 1.00 98.25 178 TYR A C 1
ATOM 1366 O O . TYR A 1 178 ? 1.631 3.610 -9.230 1.00 98.25 178 TYR A O 1
ATOM 1374 N N . LEU A 1 179 ? 3.394 4.083 -7.916 1.00 98.50 179 LEU A N 1
ATOM 1375 C CA . LEU A 1 179 ? 2.772 3.977 -6.606 1.00 98.50 179 LEU A CA 1
ATOM 1376 C C . LEU A 1 179 ? 3.329 5.132 -5.768 1.00 98.50 179 LEU A C 1
ATOM 1378 O O . LEU A 1 179 ? 4.308 4.980 -5.037 1.00 98.50 179 LEU A O 1
ATOM 1382 N N . SER A 1 180 ? 2.761 6.317 -5.961 1.00 98.25 180 SER A N 1
ATOM 1383 C CA . SER A 1 180 ? 3.179 7.553 -5.306 1.00 98.25 180 SER A CA 1
ATOM 1384 C C . SER A 1 180 ? 2.361 7.764 -4.037 1.00 98.25 180 SER A C 1
ATOM 1386 O O . SER A 1 180 ? 1.170 8.079 -4.090 1.00 98.25 180 SER A O 1
ATOM 1388 N N . PHE A 1 181 ? 2.982 7.535 -2.886 1.00 98.44 181 PHE A N 1
ATOM 1389 C CA . PHE A 1 181 ? 2.330 7.689 -1.590 1.00 98.44 181 PHE A CA 1
ATOM 1390 C C . PHE A 1 181 ? 2.317 9.170 -1.189 1.00 98.44 181 PHE A C 1
ATOM 1392 O O . PHE A 1 181 ? 3.349 9.833 -1.248 1.00 98.44 181 PHE A O 1
ATOM 1399 N N . SER A 1 182 ? 1.160 9.704 -0.778 1.00 96.81 182 SER A N 1
ATOM 1400 C CA . SER A 1 182 ? 1.055 11.121 -0.380 1.00 96.81 182 SER A CA 1
ATOM 1401 C C . SER A 1 182 ? 1.722 11.421 0.963 1.00 96.81 182 SER A C 1
ATOM 1403 O O . SER A 1 182 ? 2.237 12.520 1.163 1.00 96.81 182 SER A O 1
ATOM 1405 N N . HIS A 1 183 ? 1.746 10.447 1.877 1.00 94.19 183 HIS A N 1
ATOM 1406 C CA . HIS A 1 183 ? 2.632 10.501 3.040 1.00 94.19 183 HIS A CA 1
ATOM 1407 C C . HIS A 1 183 ? 4.085 10.320 2.591 1.00 94.19 183 HIS A C 1
ATOM 1409 O O . HIS A 1 183 ? 4.351 9.544 1.678 1.00 94.19 183 HIS A O 1
ATOM 1415 N N . HIS A 1 184 ? 5.035 10.977 3.254 1.00 90.75 184 HIS A N 1
ATOM 1416 C CA . HIS A 1 184 ? 6.460 10.812 2.967 1.00 90.75 184 HIS A CA 1
ATOM 1417 C C . HIS A 1 184 ? 7.232 10.489 4.246 1.00 90.75 184 HIS A C 1
ATOM 1419 O O . HIS A 1 184 ? 7.041 11.132 5.281 1.00 90.75 184 HIS A O 1
ATOM 1425 N N . GLY A 1 185 ? 8.125 9.506 4.163 1.00 93.81 185 GLY A N 1
ATOM 1426 C CA . GLY A 1 185 ? 8.965 9.077 5.275 1.00 93.81 185 GLY A CA 1
ATOM 1427 C C . GLY A 1 185 ? 8.387 7.902 6.062 1.00 93.81 185 GLY A C 1
ATOM 1428 O O . GLY A 1 185 ? 7.582 7.121 5.554 1.00 93.81 185 GLY A O 1
ATOM 1429 N N . ALA A 1 186 ? 8.865 7.734 7.296 1.00 96.44 186 ALA A N 1
ATOM 1430 C CA . ALA A 1 186 ? 8.612 6.544 8.104 1.00 96.44 186 ALA A CA 1
ATOM 1431 C C . ALA A 1 186 ? 7.117 6.297 8.383 1.00 96.44 186 ALA A C 1
ATOM 1433 O O . ALA A 1 186 ? 6.327 7.230 8.554 1.00 96.44 186 ALA A O 1
ATOM 1434 N N . LEU A 1 187 ? 6.761 5.014 8.451 1.00 97.94 187 LEU A N 1
ATOM 1435 C CA . LEU A 1 187 ? 5.462 4.523 8.902 1.00 97.94 187 LEU A CA 1
ATOM 1436 C C . LEU A 1 187 ? 5.490 4.171 10.403 1.00 97.94 187 LEU A C 1
ATOM 1438 O O . LEU A 1 187 ? 6.556 3.861 10.942 1.00 97.94 187 LEU A O 1
ATOM 1442 N N . PRO A 1 188 ? 4.322 4.118 11.078 1.00 97.31 188 PRO A N 1
ATOM 1443 C CA . PRO A 1 188 ? 4.213 3.778 12.502 1.00 97.31 188 PRO A CA 1
ATOM 1444 C C . PRO A 1 188 ? 4.684 2.349 12.830 1.00 97.31 188 PRO A C 1
ATOM 1446 O O . PRO A 1 188 ? 4.976 2.022 13.982 1.00 97.31 188 PRO A O 1
ATOM 1449 N N . GLY A 1 189 ? 4.746 1.500 11.808 1.00 97.44 189 GLY A N 1
ATOM 1450 C CA . GLY A 1 189 ? 5.284 0.147 11.766 1.00 97.44 189 GLY A CA 1
ATOM 1451 C C . GLY A 1 189 ? 5.211 -0.361 10.318 1.00 97.44 189 GLY A C 1
ATOM 1452 O O . GLY A 1 189 ? 4.677 0.348 9.458 1.00 97.44 189 GLY A O 1
ATOM 1453 N N . PRO A 1 190 ? 5.730 -1.563 10.015 1.00 98.06 190 PRO A N 1
ATOM 1454 C CA . PRO A 1 190 ? 5.594 -2.154 8.689 1.00 98.06 190 PRO A CA 1
ATOM 1455 C C . PRO A 1 190 ? 4.123 -2.246 8.257 1.00 98.06 190 PRO A C 1
ATOM 1457 O O . PRO A 1 190 ? 3.273 -2.714 9.017 1.00 98.06 190 PRO A O 1
ATOM 1460 N N . ALA A 1 191 ? 3.835 -1.827 7.028 1.00 98.44 191 ALA A N 1
ATOM 1461 C CA . ALA A 1 191 ? 2.517 -1.921 6.416 1.00 98.44 191 ALA A CA 1
ATOM 1462 C C . ALA A 1 191 ? 2.546 -2.927 5.270 1.00 98.44 191 ALA A C 1
ATOM 1464 O O . ALA A 1 191 ? 3.403 -2.843 4.391 1.00 98.44 191 ALA A O 1
ATOM 1465 N N . THR A 1 192 ? 1.595 -3.859 5.260 1.00 98.69 192 THR A N 1
ATOM 1466 C CA . THR A 1 192 ? 1.350 -4.708 4.090 1.00 98.69 192 THR A CA 1
ATOM 1467 C C . THR A 1 192 ? 0.340 -4.015 3.194 1.00 98.69 192 THR A C 1
ATOM 1469 O O . THR A 1 192 ? -0.750 -3.665 3.643 1.00 98.69 192 THR A O 1
ATOM 1472 N N . ILE A 1 193 ? 0.713 -3.804 1.940 1.00 98.75 193 ILE A N 1
ATOM 1473 C CA . ILE A 1 193 ? -0.099 -3.147 0.930 1.00 98.75 193 IL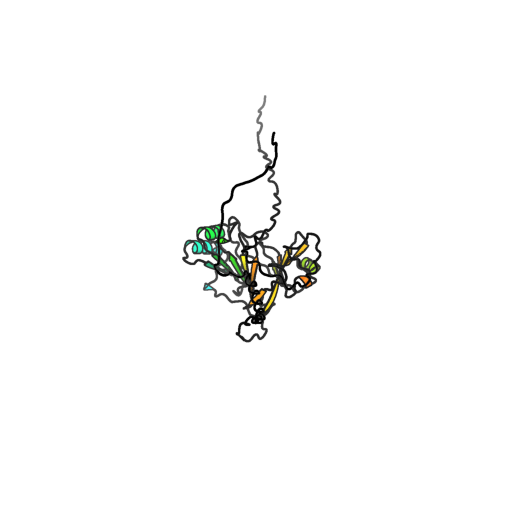E A CA 1
ATOM 1474 C C . ILE A 1 193 ? -0.549 -4.199 -0.068 1.00 98.75 193 ILE A C 1
ATOM 1476 O O . ILE A 1 193 ? 0.281 -4.925 -0.610 1.00 98.75 193 ILE A O 1
ATOM 1480 N N . LYS A 1 194 ? -1.852 -4.255 -0.324 1.00 98.81 194 LYS A N 1
ATOM 1481 C CA . LYS A 1 194 ? -2.433 -4.985 -1.451 1.00 98.81 194 LYS A CA 1
ATOM 1482 C C . LYS A 1 194 ? -2.829 -3.969 -2.506 1.00 98.81 194 LYS A C 1
ATOM 1484 O O . LYS A 1 194 ? -3.646 -3.108 -2.202 1.00 98.81 194 LYS A O 1
ATOM 1489 N N . THR A 1 195 ? -2.315 -4.073 -3.724 1.00 98.62 195 THR A N 1
ATOM 1490 C CA . THR A 1 195 ? -2.557 -3.081 -4.784 1.00 98.62 195 THR A CA 1
ATOM 1491 C C . THR A 1 195 ? -3.136 -3.741 -6.020 1.00 98.62 195 THR A C 1
ATOM 1493 O O . THR A 1 195 ? -2.629 -4.770 -6.463 1.00 98.62 195 THR A O 1
ATOM 1496 N N . TYR A 1 196 ? -4.204 -3.159 -6.567 1.00 98.62 196 TYR A N 1
ATOM 1497 C CA . TYR A 1 196 ? -4.792 -3.585 -7.830 1.00 98.62 196 TYR A CA 1
ATOM 1498 C C . TYR A 1 196 ? -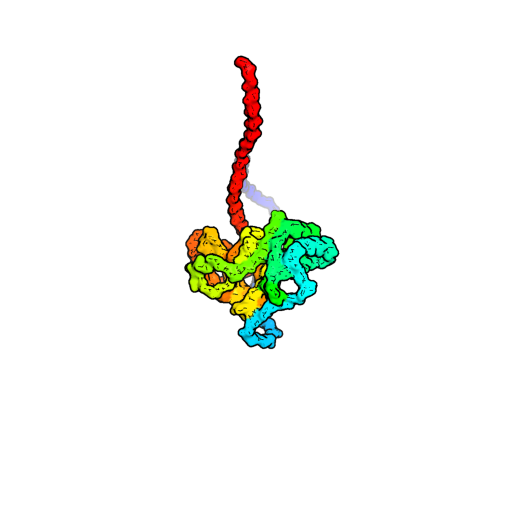3.859 -3.227 -8.979 1.00 98.62 196 TYR A C 1
ATOM 1500 O O . TYR A 1 196 ? -3.475 -2.072 -9.145 1.00 98.62 196 TYR A O 1
ATOM 1508 N N . VAL A 1 197 ? -3.527 -4.225 -9.785 1.00 98.00 197 VAL A N 1
ATOM 1509 C CA . VAL A 1 197 ? -2.635 -4.103 -10.940 1.00 98.00 197 VAL A CA 1
ATOM 1510 C C . VAL A 1 197 ? -3.191 -4.788 -12.189 1.00 98.00 197 VAL A C 1
ATOM 1512 O O . VAL A 1 197 ? -2.550 -4.795 -13.240 1.00 98.00 197 VAL A O 1
ATOM 1515 N N . GLY A 1 198 ? -4.405 -5.343 -12.093 1.00 96.69 198 GLY A N 1
ATOM 1516 C CA . GLY A 1 198 ? -5.074 -6.093 -13.156 1.00 96.69 198 GLY A CA 1
ATOM 1517 C C . GLY A 1 198 ? -5.350 -5.280 -14.422 1.00 96.69 198 GLY A C 1
ATOM 1518 O O . GLY A 1 198 ? -5.574 -5.843 -15.487 1.00 96.69 198 GLY A O 1
ATOM 1519 N N . ASN A 1 199 ? -5.291 -3.945 -14.357 1.00 93.31 199 ASN A N 1
ATOM 1520 C CA . ASN A 1 199 ? -5.361 -3.089 -15.544 1.00 93.31 199 ASN A CA 1
ATOM 1521 C C . ASN A 1 199 ? -4.125 -3.220 -16.453 1.00 93.31 199 ASN A C 1
ATOM 1523 O O . ASN A 1 199 ? -4.255 -2.996 -17.659 1.00 93.31 199 ASN A O 1
ATOM 1527 N N . LYS A 1 200 ? -2.965 -3.593 -15.900 1.00 95.12 200 LYS A N 1
ATOM 1528 C CA . LYS A 1 200 ? -1.682 -3.668 -16.609 1.00 95.12 200 LYS A CA 1
ATOM 1529 C C . LYS A 1 200 ? -1.125 -5.088 -16.683 1.00 95.12 200 LYS A C 1
ATOM 1531 O O . LYS A 1 200 ? -0.679 -5.498 -17.752 1.00 95.12 200 LYS A O 1
ATOM 1536 N N . TYR A 1 201 ? -1.195 -5.834 -15.587 1.00 96.19 201 TYR A N 1
ATOM 1537 C CA . TYR A 1 201 ? -0.651 -7.188 -15.475 1.00 96.19 201 TYR A CA 1
ATOM 1538 C C . TYR A 1 201 ? -1.769 -8.226 -15.342 1.00 96.19 201 TYR A C 1
ATOM 1540 O O . TYR A 1 201 ? -2.899 -7.911 -14.966 1.00 96.19 201 TYR A O 1
ATOM 1548 N N . LYS A 1 202 ? -1.462 -9.473 -15.683 1.00 95.75 202 LYS A N 1
ATOM 1549 C CA . LYS A 1 202 ? -2.386 -10.612 -15.649 1.00 95.75 202 LYS A CA 1
ATOM 1550 C C . LYS A 1 202 ? -2.062 -11.501 -14.464 1.00 95.75 202 LYS A C 1
ATOM 1552 O O . LYS A 1 202 ? -0.920 -11.547 -14.022 1.00 95.75 202 LYS A O 1
ATOM 1557 N N . ASP A 1 203 ? -3.039 -12.270 -14.011 1.00 96.38 203 ASP A N 1
ATOM 1558 C CA . ASP A 1 203 ? -2.788 -13.301 -13.008 1.00 96.38 203 ASP A CA 1
ATOM 1559 C C . ASP A 1 203 ? -1.696 -14.273 -13.465 1.00 96.38 203 ASP A C 1
ATOM 1561 O O . ASP A 1 203 ? -1.677 -14.725 -14.612 1.00 96.38 203 ASP A O 1
ATOM 1565 N N . GLY A 1 204 ? -0.777 -14.575 -12.551 1.00 96.19 204 GLY A N 1
ATOM 1566 C CA . GLY A 1 204 ? 0.420 -15.368 -12.814 1.00 96.19 204 GLY A CA 1
ATOM 1567 C C . GLY A 1 204 ? 1.617 -14.570 -13.339 1.00 96.19 204 GLY A C 1
ATOM 1568 O O . GLY A 1 204 ? 2.726 -15.105 -13.304 1.00 96.19 204 GLY A O 1
ATOM 1569 N N . ASP A 1 205 ? 1.443 -13.311 -13.766 1.00 96.69 205 ASP A N 1
ATOM 1570 C CA . ASP A 1 205 ? 2.584 -12.447 -14.077 1.00 96.69 205 ASP A CA 1
ATOM 1571 C C . ASP A 1 205 ? 3.445 -12.248 -12.823 1.00 96.69 205 ASP A C 1
ATOM 1573 O O . ASP A 1 205 ? 2.945 -12.145 -11.699 1.00 96.69 205 ASP A O 1
ATOM 1577 N N . ILE A 1 206 ? 4.757 -12.167 -13.033 1.00 96.81 206 ILE A N 1
ATOM 1578 C CA . ILE A 1 206 ? 5.718 -11.800 -11.996 1.00 96.81 206 ILE A CA 1
ATOM 1579 C C . ILE A 1 206 ? 6.100 -10.342 -12.217 1.00 96.81 206 ILE A C 1
ATOM 1581 O O . ILE A 1 206 ? 6.552 -9.974 -13.301 1.00 96.81 206 ILE A O 1
ATOM 1585 N N . VAL A 1 207 ? 5.931 -9.525 -11.184 1.00 97.62 207 VAL A N 1
ATOM 1586 C CA . VAL A 1 207 ? 6.353 -8.122 -11.167 1.00 97.62 207 VAL A CA 1
ATOM 1587 C C . VAL A 1 207 ? 7.263 -7.861 -9.978 1.00 97.62 207 VAL A C 1
ATOM 1589 O O . VAL A 1 207 ? 7.176 -8.526 -8.953 1.00 97.62 207 VAL A O 1
ATOM 1592 N N . TYR A 1 208 ? 8.135 -6.877 -10.092 1.00 97.50 208 TYR A N 1
ATOM 1593 C CA . TYR A 1 208 ? 9.085 -6.487 -9.062 1.00 97.50 208 TYR A CA 1
ATOM 1594 C C . TYR A 1 208 ? 8.744 -5.090 -8.563 1.00 97.50 208 TYR A C 1
ATOM 1596 O O . TYR A 1 208 ? 8.372 -4.218 -9.351 1.00 97.50 208 TYR A O 1
ATOM 1604 N N . LEU A 1 209 ? 8.866 -4.895 -7.252 1.00 98.06 209 LEU A N 1
ATOM 1605 C CA . LEU A 1 209 ? 8.658 -3.608 -6.605 1.00 98.06 209 LEU A CA 1
ATOM 1606 C C . LEU A 1 209 ? 9.986 -2.875 -6.449 1.00 98.06 209 LEU A C 1
ATOM 1608 O O . LEU A 1 209 ? 10.953 -3.412 -5.901 1.00 98.06 209 LEU A O 1
ATOM 1612 N N . TYR A 1 210 ? 9.989 -1.622 -6.882 1.00 97.75 210 TYR A N 1
ATOM 1613 C CA . TYR A 1 210 ? 11.135 -0.735 -6.806 1.00 97.75 210 TYR A CA 1
ATOM 1614 C C . TYR A 1 210 ? 10.784 0.560 -6.093 1.00 97.75 210 TYR A C 1
ATOM 1616 O O . TYR A 1 210 ? 9.660 1.052 -6.180 1.00 97.75 210 TYR A O 1
ATOM 1624 N N . TYR A 1 211 ? 11.777 1.101 -5.403 1.00 96.81 211 TYR A N 1
ATOM 1625 C CA . TYR A 1 211 ? 11.731 2.366 -4.691 1.00 96.81 211 TYR A CA 1
ATOM 1626 C C . TYR A 1 211 ? 12.611 3.384 -5.424 1.00 96.81 211 TYR A C 1
ATOM 1628 O O . TYR A 1 211 ? 13.759 3.083 -5.754 1.00 96.81 211 TYR A O 1
ATOM 1636 N N . PHE A 1 212 ? 12.088 4.580 -5.699 1.00 97.19 212 PHE A N 1
ATOM 1637 C CA . PHE A 1 212 ? 12.901 5.693 -6.182 1.00 97.19 212 PHE A CA 1
ATOM 1638 C C . PHE A 1 212 ? 13.442 6.497 -4.996 1.00 97.19 212 PHE A C 1
ATOM 1640 O O . PHE A 1 212 ? 12.717 7.267 -4.366 1.00 97.19 212 PHE A O 1
ATOM 1647 N N . ASN A 1 213 ? 14.730 6.318 -4.706 1.00 94.94 213 ASN A N 1
ATOM 1648 C CA . ASN A 1 213 ? 15.433 7.071 -3.680 1.00 94.94 213 ASN A CA 1
ATOM 1649 C C . ASN A 1 213 ? 15.834 8.442 -4.234 1.00 94.94 213 ASN A C 1
ATOM 1651 O O . ASN A 1 213 ? 16.827 8.567 -4.955 1.00 94.94 213 ASN A O 1
ATOM 1655 N N . GLU A 1 214 ? 15.054 9.463 -3.881 1.00 91.12 214 GLU A N 1
ATOM 1656 C CA . GLU A 1 214 ? 15.260 10.845 -4.328 1.00 91.12 214 GLU A CA 1
ATOM 1657 C C . GLU A 1 214 ? 16.580 11.438 -3.813 1.00 91.12 214 GLU A C 1
ATOM 1659 O O . GLU A 1 214 ? 17.239 12.195 -4.523 1.00 91.12 214 GLU A O 1
ATOM 1664 N N . GLU A 1 215 ? 16.998 11.078 -2.596 1.00 90.75 215 GLU A N 1
ATOM 1665 C CA . GLU A 1 215 ? 18.206 11.628 -1.969 1.00 90.75 215 GLU A CA 1
ATOM 1666 C C . GLU A 1 215 ? 19.477 11.183 -2.697 1.00 90.75 215 GLU A C 1
ATOM 1668 O O . GLU A 1 215 ? 20.417 11.961 -2.871 1.00 90.75 215 GLU A O 1
ATOM 1673 N N . GLN A 1 216 ? 19.501 9.926 -3.138 1.00 91.06 216 GLN A N 1
ATOM 1674 C CA . GLN A 1 216 ? 20.632 9.329 -3.850 1.00 91.06 216 GLN A CA 1
ATOM 1675 C C . GLN A 1 216 ? 20.446 9.323 -5.371 1.00 91.06 216 GLN A C 1
ATOM 1677 O O . GLN A 1 216 ? 21.354 8.905 -6.091 1.00 91.06 216 GLN A O 1
ATOM 1682 N N . ASN A 1 217 ? 19.288 9.783 -5.855 1.00 93.12 217 ASN A N 1
ATOM 1683 C CA . ASN A 1 217 ? 18.871 9.747 -7.253 1.00 93.12 217 ASN A CA 1
ATOM 1684 C C . ASN A 1 217 ? 19.096 8.368 -7.901 1.00 93.12 217 ASN A C 1
ATOM 1686 O O . ASN A 1 217 ? 19.761 8.237 -8.934 1.00 93.12 217 ASN A O 1
ATOM 1690 N N . ARG A 1 218 ? 18.588 7.316 -7.250 1.00 94.81 218 ARG A N 1
ATOM 1691 C CA . ARG A 1 218 ? 18.744 5.924 -7.699 1.00 94.81 218 ARG A CA 1
ATOM 1692 C C . ARG A 1 218 ? 17.478 5.108 -7.480 1.00 94.81 218 ARG A C 1
ATOM 1694 O O . ARG A 1 218 ? 16.616 5.466 -6.685 1.00 94.81 218 ARG A O 1
ATOM 1701 N N . VAL A 1 219 ? 17.397 3.980 -8.175 1.00 96.44 219 VAL A N 1
ATOM 1702 C CA . VAL A 1 219 ? 16.337 2.988 -7.985 1.00 96.44 219 VAL A CA 1
ATOM 1703 C C . VAL A 1 219 ? 16.858 1.869 -7.094 1.00 96.44 219 VAL A C 1
ATOM 1705 O O . VAL A 1 219 ? 17.946 1.347 -7.325 1.00 96.44 219 VAL A O 1
ATOM 1708 N N . GLU A 1 220 ? 16.069 1.478 -6.102 1.00 95.38 220 GLU A N 1
ATOM 1709 C CA . GLU A 1 220 ? 16.391 0.416 -5.151 1.00 95.38 220 GLU A CA 1
ATOM 1710 C C . GLU A 1 220 ? 15.374 -0.727 -5.256 1.00 95.38 220 GLU A C 1
ATOM 1712 O O . GLU A 1 220 ? 14.174 -0.497 -5.424 1.00 95.38 220 GLU A O 1
ATOM 1717 N N . SER A 1 221 ? 15.838 -1.975 -5.171 1.00 93.88 221 SER A N 1
ATOM 1718 C CA . SER A 1 221 ? 14.953 -3.143 -5.105 1.00 93.88 221 SER A CA 1
ATOM 1719 C C . SER A 1 221 ? 14.305 -3.260 -3.728 1.00 93.88 221 SER A C 1
ATOM 1721 O O . SER A 1 221 ? 14.998 -3.186 -2.713 1.00 93.88 221 SER A O 1
ATOM 1723 N N . VAL A 1 222 ? 13.000 -3.530 -3.677 1.00 92.50 222 VAL A N 1
ATOM 1724 C CA . VAL A 1 222 ? 12.285 -3.744 -2.412 1.00 92.50 222 VAL A CA 1
ATOM 1725 C C . VAL A 1 222 ? 12.163 -5.237 -2.115 1.00 92.50 222 VAL A C 1
ATOM 1727 O O . VAL A 1 222 ? 11.673 -6.011 -2.932 1.00 92.50 222 VAL A O 1
ATOM 1730 N N . GLY A 1 223 ? 12.582 -5.650 -0.915 1.00 82.31 223 GLY A N 1
ATOM 1731 C CA . GLY A 1 223 ? 12.537 -7.053 -0.488 1.00 82.31 223 GLY A CA 1
ATOM 1732 C C . GLY A 1 223 ? 13.703 -7.917 -0.987 1.00 82.31 223 GLY A C 1
ATOM 1733 O O . GLY A 1 223 ? 13.659 -9.133 -0.791 1.00 82.31 223 GLY A O 1
ATOM 1734 N N . GLY A 1 224 ? 14.728 -7.292 -1.573 1.00 78.56 224 GLY A N 1
ATOM 1735 C CA . GLY A 1 224 ? 15.920 -7.928 -2.135 1.00 78.56 224 GLY A CA 1
ATOM 1736 C C . GLY A 1 224 ? 15.850 -8.098 -3.654 1.00 78.56 224 GLY A C 1
ATOM 1737 O O . GLY A 1 224 ? 14.776 -8.081 -4.264 1.00 78.56 224 GLY A O 1
ATOM 1738 N N . VAL A 1 225 ? 17.014 -8.280 -4.277 1.00 76.62 225 VAL A N 1
ATOM 1739 C CA . VAL A 1 225 ? 17.116 -8.522 -5.723 1.00 76.62 225 VAL A CA 1
ATOM 1740 C C . VAL A 1 225 ? 16.336 -9.768 -6.155 1.00 76.62 225 VAL A C 1
ATOM 1742 O O . VAL A 1 225 ? 16.382 -10.819 -5.520 1.00 76.62 225 VAL A O 1
ATOM 1745 N N . ASN A 1 226 ? 15.614 -9.645 -7.272 1.00 71.94 226 ASN A N 1
ATOM 1746 C CA . ASN A 1 226 ? 14.838 -10.716 -7.911 1.00 71.94 226 ASN A CA 1
ATOM 1747 C C . ASN A 1 226 ? 13.716 -11.338 -7.057 1.00 71.94 226 ASN A C 1
ATOM 1749 O O . ASN A 1 226 ? 13.193 -12.398 -7.412 1.00 71.94 226 ASN A O 1
ATOM 1753 N N . LYS A 1 227 ? 13.271 -10.674 -5.982 1.00 87.25 227 LYS A N 1
ATOM 1754 C CA . LYS A 1 227 ? 12.082 -11.095 -5.234 1.00 87.25 227 LYS A CA 1
ATOM 1755 C C . LYS A 1 227 ? 10.802 -10.650 -5.946 1.00 87.25 227 LYS A C 1
ATOM 1757 O O . LYS A 1 227 ? 10.231 -9.604 -5.652 1.00 87.25 227 LYS A O 1
ATOM 1762 N N . GLY A 1 228 ? 10.379 -11.453 -6.916 1.00 93.31 228 GLY A N 1
ATOM 1763 C CA . GLY A 1 228 ? 9.158 -11.217 -7.678 1.00 93.31 228 GLY A CA 1
ATOM 1764 C C . GLY A 1 228 ? 7.887 -11.374 -6.838 1.00 93.31 228 GLY A C 1
ATOM 1765 O O . GLY A 1 228 ? 7.798 -12.239 -5.966 1.00 93.31 228 GLY A O 1
ATOM 1766 N N . LEU A 1 229 ? 6.896 -10.546 -7.140 1.00 97.12 229 LEU A N 1
ATOM 1767 C CA . LEU A 1 229 ? 5.530 -10.594 -6.641 1.00 97.12 229 LEU A CA 1
ATOM 1768 C C . LEU A 1 229 ? 4.661 -11.237 -7.720 1.00 97.12 229 LEU A C 1
ATOM 1770 O O . LEU A 1 229 ? 4.653 -10.787 -8.865 1.00 97.12 229 LEU A O 1
ATOM 1774 N N . VAL A 1 230 ? 3.938 -12.293 -7.359 1.00 96.94 230 VAL A N 1
ATOM 1775 C CA . VAL A 1 230 ? 3.013 -12.962 -8.279 1.00 96.94 230 VAL A CA 1
ATOM 1776 C C . VAL A 1 230 ? 1.682 -12.223 -8.254 1.00 96.94 230 VAL A C 1
ATOM 1778 O O . VAL A 1 230 ? 1.096 -12.047 -7.185 1.00 96.94 230 VAL A O 1
ATOM 1781 N N . VAL A 1 231 ? 1.200 -11.810 -9.423 1.00 98.25 231 VAL A N 1
ATOM 1782 C CA . VAL A 1 231 ? -0.132 -11.220 -9.571 1.00 98.25 231 VAL A CA 1
ATOM 1783 C C . VAL A 1 231 ? -1.180 -12.305 -9.348 1.00 98.25 231 VAL A C 1
ATOM 1785 O O . VAL A 1 231 ? -1.142 -13.362 -9.984 1.00 98.25 231 VAL A O 1
ATOM 1788 N N . LYS A 1 232 ? -2.116 -12.047 -8.438 1.00 97.06 232 LYS A N 1
ATOM 1789 C CA . LYS A 1 232 ? -3.203 -12.960 -8.098 1.00 97.06 232 LYS A CA 1
ATOM 1790 C C . LYS A 1 232 ? -4.504 -12.191 -7.911 1.00 97.06 232 LYS A C 1
ATOM 1792 O O . LYS A 1 232 ? -4.543 -11.218 -7.158 1.00 97.06 232 LYS A O 1
ATOM 1797 N N . ASP A 1 233 ? -5.563 -12.648 -8.572 1.00 96.31 233 ASP A N 1
ATOM 1798 C CA . ASP A 1 233 ? -6.886 -12.024 -8.580 1.00 96.31 233 ASP A CA 1
ATOM 1799 C C . ASP A 1 233 ? -6.842 -10.542 -9.015 1.00 96.31 233 ASP A C 1
ATOM 1801 O O . ASP A 1 233 ? -7.656 -9.728 -8.585 1.00 96.31 233 ASP A O 1
ATOM 1805 N N . GLY A 1 234 ? -5.867 -10.167 -9.850 1.00 97.56 234 GLY A N 1
ATOM 1806 C CA . GLY A 1 234 ? -5.600 -8.795 -10.280 1.00 97.56 234 GLY A CA 1
ATOM 1807 C C . GLY A 1 234 ? -4.827 -7.936 -9.274 1.00 97.56 234 GLY A C 1
ATOM 1808 O O . GLY A 1 234 ? -4.728 -6.727 -9.484 1.00 97.56 234 GLY A O 1
ATOM 1809 N N . TYR A 1 235 ? -4.277 -8.509 -8.198 1.00 98.62 235 TYR A N 1
ATOM 1810 C CA . TYR A 1 235 ? -3.559 -7.782 -7.144 1.00 98.62 235 TYR A CA 1
ATOM 1811 C C . TYR A 1 235 ? -2.146 -8.319 -6.906 1.00 98.62 235 TYR A C 1
ATOM 1813 O O . TYR A 1 235 ? -1.840 -9.474 -7.189 1.00 98.62 235 TYR A O 1
ATOM 1821 N N . VAL A 1 236 ? -1.303 -7.480 -6.307 1.00 98.50 236 VAL A N 1
ATOM 1822 C CA . VAL A 1 236 ? -0.039 -7.883 -5.673 1.00 98.50 236 VAL A CA 1
ATOM 1823 C C . VAL A 1 236 ? -0.009 -7.415 -4.226 1.00 98.50 236 VAL A C 1
ATOM 1825 O O . VAL A 1 236 ? -0.593 -6.382 -3.898 1.00 98.50 236 VAL A O 1
ATOM 1828 N N . GLU A 1 237 ? 0.684 -8.165 -3.371 1.00 98.38 237 GLU A N 1
ATOM 1829 C CA . GLU A 1 237 ? 0.892 -7.823 -1.964 1.00 98.38 237 GLU A CA 1
ATOM 1830 C C . GLU A 1 237 ? 2.379 -7.652 -1.658 1.00 98.38 237 GLU A C 1
ATOM 1832 O O . GLU A 1 237 ? 3.208 -8.461 -2.073 1.00 98.38 237 GLU A O 1
ATOM 1837 N N . TYR A 1 238 ? 2.720 -6.594 -0.929 1.00 97.94 238 TYR A N 1
ATOM 1838 C CA . TYR A 1 238 ? 4.093 -6.272 -0.542 1.00 97.94 238 TYR A CA 1
ATOM 1839 C C . TYR A 1 238 ? 4.122 -5.513 0.784 1.00 97.94 238 TYR A C 1
ATOM 1841 O O . TYR A 1 238 ? 3.122 -4.939 1.204 1.00 97.94 238 TYR A O 1
ATOM 1849 N N . THR A 1 239 ? 5.271 -5.495 1.457 1.00 97.06 239 THR A N 1
ATOM 1850 C CA . THR A 1 239 ? 5.437 -4.803 2.743 1.00 97.06 239 THR A CA 1
ATOM 1851 C C . THR A 1 239 ? 6.403 -3.636 2.598 1.00 97.06 239 THR A C 1
ATOM 1853 O O . THR A 1 239 ? 7.494 -3.807 2.058 1.00 97.06 239 THR A O 1
ATOM 1856 N N . ILE A 1 240 ? 6.018 -2.472 3.119 1.00 97.06 240 ILE A N 1
ATOM 1857 C CA . ILE A 1 240 ? 6.851 -1.266 3.194 1.00 97.06 240 ILE A CA 1
ATOM 1858 C C . ILE A 1 240 ? 6.944 -0.768 4.638 1.00 97.06 240 ILE A C 1
ATOM 1860 O O . ILE A 1 240 ? 6.093 -1.061 5.475 1.00 97.06 240 ILE A O 1
ATOM 1864 N N . THR A 1 241 ? 7.978 0.008 4.932 1.00 96.69 241 THR A N 1
ATOM 1865 C CA . THR A 1 241 ? 8.222 0.628 6.251 1.00 96.69 241 THR A CA 1
ATOM 1866 C C . THR A 1 241 ? 8.254 2.153 6.190 1.00 96.69 241 THR A C 1
ATOM 1868 O O . THR A 1 241 ? 8.322 2.818 7.222 1.00 96.69 241 THR A O 1
ATOM 1871 N N . HIS A 1 242 ? 8.216 2.709 4.983 1.00 95.94 242 HIS A N 1
ATOM 1872 C CA . HIS A 1 242 ? 8.201 4.135 4.722 1.00 95.94 242 HIS A CA 1
ATOM 1873 C C . HIS A 1 242 ? 7.450 4.404 3.417 1.00 95.94 242 HIS A C 1
ATOM 1875 O O . HIS A 1 242 ? 7.450 3.578 2.501 1.00 95.94 242 HIS A O 1
ATOM 1881 N N . CYS A 1 243 ? 6.818 5.565 3.337 1.00 97.50 243 CYS A N 1
ATOM 1882 C CA . CYS A 1 243 ? 6.137 6.039 2.146 1.00 97.50 243 CYS A CA 1
ATOM 1883 C C . CYS A 1 243 ? 7.068 6.915 1.309 1.00 97.50 243 CYS A C 1
ATOM 1885 O O . CYS A 1 243 ? 7.826 7.724 1.848 1.00 97.50 243 CYS A O 1
ATOM 1887 N N . SER A 1 244 ? 7.004 6.740 -0.006 1.00 96.50 244 SER A N 1
ATOM 1888 C CA . SER A 1 244 ? 7.739 7.531 -0.990 1.00 96.50 244 SER A CA 1
ATOM 1889 C C . SER A 1 244 ? 7.179 7.245 -2.390 1.00 96.50 244 SER A C 1
ATOM 1891 O O . SER A 1 244 ? 6.045 6.783 -2.515 1.00 96.50 244 SER A O 1
ATOM 1893 N N . LEU A 1 245 ? 7.961 7.478 -3.442 1.00 98.12 245 LEU A N 1
ATOM 1894 C CA . LEU A 1 245 ? 7.649 7.035 -4.793 1.00 98.12 245 LEU A CA 1
ATOM 1895 C C . LEU A 1 245 ? 8.151 5.606 -5.035 1.00 98.12 245 LEU A C 1
ATOM 1897 O O . LEU A 1 245 ? 9.353 5.337 -5.029 1.00 98.12 245 LEU A O 1
ATOM 1901 N N . TYR A 1 246 ? 7.219 4.699 -5.311 1.00 98.44 246 TYR A N 1
ATOM 1902 C CA . TYR A 1 246 ? 7.499 3.330 -5.733 1.00 98.44 246 TYR A CA 1
ATOM 1903 C C . TYR A 1 246 ? 6.977 3.084 -7.149 1.00 98.44 246 TYR A C 1
ATOM 1905 O O . TYR A 1 246 ? 6.175 3.857 -7.679 1.00 98.44 246 TYR A O 1
ATOM 1913 N N . PHE A 1 247 ? 7.408 1.988 -7.767 1.00 98.38 247 PHE A N 1
ATOM 1914 C CA . PHE A 1 247 ? 6.831 1.513 -9.019 1.00 98.38 247 PHE A CA 1
ATOM 1915 C C . PHE A 1 247 ? 6.983 0.001 -9.197 1.00 98.38 247 PHE A C 1
ATOM 1917 O O . PHE A 1 247 ? 7.856 -0.632 -8.603 1.00 98.38 247 PHE A O 1
ATOM 1924 N N . LEU A 1 248 ? 6.123 -0.568 -10.041 1.00 98.12 248 LEU A N 1
ATOM 1925 C CA . LEU A 1 248 ? 6.155 -1.965 -10.458 1.00 98.12 248 LEU A CA 1
ATOM 1926 C C . LEU A 1 248 ? 6.667 -2.092 -11.896 1.00 98.12 248 LEU A C 1
ATOM 1928 O O . LEU A 1 248 ? 6.355 -1.267 -12.762 1.00 98.12 248 LEU A O 1
ATOM 1932 N N . SER A 1 249 ? 7.436 -3.151 -12.144 1.00 96.81 249 SER A N 1
ATOM 1933 C CA . SER A 1 249 ? 7.933 -3.534 -13.470 1.00 96.81 249 SER A CA 1
ATOM 1934 C C . SER A 1 249 ? 8.011 -5.053 -13.608 1.00 96.81 249 SER A C 1
ATOM 1936 O O . SER A 1 249 ? 8.199 -5.750 -12.617 1.00 96.81 249 SER A O 1
ATOM 1938 N N . GLN A 1 250 ? 7.904 -5.577 -14.830 1.00 96.06 250 GLN A N 1
ATOM 1939 C CA . GLN A 1 250 ? 8.249 -6.978 -15.126 1.00 96.06 250 GLN A CA 1
ATOM 1940 C C . GLN A 1 250 ? 9.753 -7.165 -15.378 1.00 96.06 250 GLN A C 1
ATOM 1942 O O . GLN A 1 250 ? 10.248 -8.290 -15.363 1.00 96.06 250 GLN A O 1
ATOM 1947 N N . ASP A 1 251 ? 10.485 -6.071 -15.597 1.00 95.56 251 ASP A N 1
ATOM 1948 C CA . ASP A 1 251 ? 11.935 -6.106 -15.742 1.00 95.56 251 ASP A CA 1
ATOM 1949 C C . ASP A 1 251 ? 12.610 -6.297 -14.379 1.00 95.56 251 ASP A C 1
ATOM 1951 O O . ASP A 1 251 ? 12.193 -5.706 -13.384 1.00 95.56 251 ASP A O 1
ATOM 1955 N N . THR A 1 252 ? 13.678 -7.096 -14.356 1.00 93.75 252 THR A N 1
ATOM 1956 C CA . THR A 1 252 ? 14.479 -7.369 -13.157 1.00 93.75 252 THR A CA 1
ATOM 1957 C C . THR A 1 252 ? 15.374 -6.188 -12.779 1.00 93.75 252 THR A C 1
ATOM 1959 O O . THR A 1 252 ? 15.585 -5.255 -13.557 1.00 93.75 252 THR A O 1
ATOM 1962 N N . ALA A 1 253 ? 15.962 -6.256 -11.577 1.00 92.25 253 ALA A N 1
ATOM 1963 C CA . ALA A 1 253 ? 16.810 -5.191 -11.042 1.00 92.25 253 ALA A CA 1
ATOM 1964 C C . ALA A 1 253 ? 18.000 -4.871 -11.962 1.00 92.25 253 ALA A C 1
ATOM 1966 O O . ALA A 1 253 ? 18.307 -3.704 -12.178 1.00 92.25 253 ALA A O 1
ATOM 1967 N N . GLU A 1 254 ? 18.607 -5.891 -12.571 1.00 90.50 254 GLU A N 1
ATOM 1968 C CA . GLU A 1 254 ? 19.6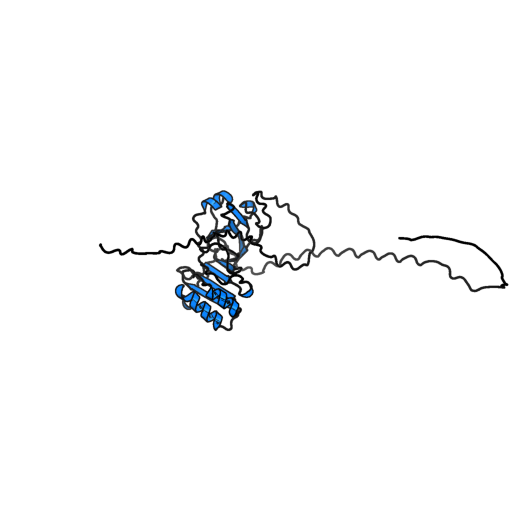99 -5.728 -13.536 1.00 90.50 254 GLU A CA 1
ATOM 1969 C C . GLU A 1 254 ? 19.262 -4.912 -14.762 1.00 90.50 254 GLU A C 1
ATOM 1971 O O . GLU A 1 254 ? 19.933 -3.960 -15.161 1.00 90.50 254 GLU A O 1
ATOM 1976 N N . VAL A 1 255 ? 18.097 -5.238 -15.328 1.00 92.38 255 VAL A N 1
ATOM 1977 C CA . VAL A 1 255 ? 17.593 -4.623 -16.562 1.00 92.38 255 VAL A CA 1
ATOM 1978 C C . VAL A 1 255 ? 17.290 -3.136 -16.372 1.00 92.38 255 VAL A C 1
ATOM 1980 O O . VAL A 1 255 ? 17.568 -2.337 -17.269 1.00 92.38 255 VAL A O 1
ATOM 1983 N N . ILE A 1 256 ? 16.754 -2.757 -15.209 1.00 93.44 256 ILE A N 1
ATOM 1984 C CA . ILE A 1 256 ? 16.414 -1.361 -14.896 1.00 93.44 256 ILE A CA 1
ATOM 1985 C C . ILE A 1 256 ? 17.464 -0.644 -14.037 1.00 93.44 256 ILE A C 1
ATOM 1987 O O . ILE A 1 256 ? 17.219 0.477 -13.594 1.00 93.44 256 ILE A O 1
ATOM 1991 N N . LYS A 1 257 ? 18.634 -1.265 -13.822 1.00 92.75 257 LYS A N 1
ATOM 1992 C CA . LYS A 1 257 ? 19.753 -0.731 -13.022 1.00 92.75 257 LYS A CA 1
ATOM 1993 C C . LYS A 1 257 ? 19.379 -0.401 -11.569 1.00 92.75 257 LYS A C 1
ATOM 1995 O O . LYS A 1 257 ? 19.917 0.543 -10.989 1.00 92.75 257 LYS A O 1
ATOM 2000 N N . ALA A 1 258 ? 18.450 -1.156 -10.991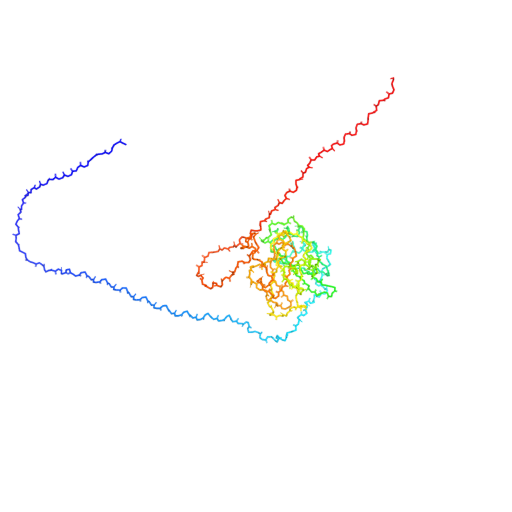 1.00 92.56 258 ALA A N 1
ATOM 2001 C CA . ALA A 1 258 ? 18.129 -1.052 -9.577 1.00 92.56 258 ALA A CA 1
ATOM 2002 C C . ALA A 1 258 ? 19.244 -1.678 -8.729 1.00 92.56 258 ALA A C 1
ATOM 2004 O O . ALA A 1 258 ? 19.815 -2.705 -9.101 1.00 92.56 258 ALA A O 1
ATOM 2005 N N . VAL A 1 259 ? 19.526 -1.077 -7.576 1.00 91.31 259 VAL A N 1
ATOM 2006 C CA . VAL A 1 259 ? 20.513 -1.583 -6.616 1.00 91.31 259 VAL A CA 1
ATOM 2007 C C . VAL A 1 259 ? 19.833 -2.266 -5.432 1.00 91.31 259 VAL A C 1
ATOM 2009 O O . VAL A 1 259 ? 18.711 -1.915 -5.067 1.00 91.31 259 VAL A O 1
ATOM 2012 N N . ASP A 1 260 ? 20.515 -3.225 -4.810 1.00 87.31 260 ASP A N 1
ATOM 2013 C CA . ASP A 1 260 ? 20.093 -3.755 -3.513 1.00 87.31 260 ASP A CA 1
ATOM 2014 C C . ASP A 1 260 ? 20.530 -2.774 -2.410 1.00 87.31 260 ASP A C 1
ATOM 2016 O O . ASP A 1 260 ? 21.734 -2.521 -2.285 1.00 87.31 260 ASP A O 1
ATOM 2020 N N . PRO A 1 261 ? 19.607 -2.193 -1.624 1.00 79.62 261 PRO A N 1
ATOM 2021 C CA . PRO A 1 261 ? 19.968 -1.231 -0.586 1.00 79.62 261 PRO A CA 1
ATOM 2022 C C . PRO A 1 261 ? 20.883 -1.823 0.499 1.00 79.62 261 PRO A C 1
ATOM 2024 O O . PRO A 1 261 ? 21.657 -1.074 1.092 1.00 79.62 261 PRO A O 1
ATOM 2027 N N . ASP A 1 262 ? 20.851 -3.142 0.726 1.00 77.31 262 ASP A N 1
ATOM 2028 C CA . ASP A 1 262 ? 21.647 -3.801 1.769 1.00 77.31 262 ASP A CA 1
ATOM 2029 C C . ASP A 1 262 ? 23.100 -4.059 1.335 1.00 77.31 262 ASP A C 1
ATOM 2031 O O . ASP A 1 262 ? 23.984 -4.232 2.180 1.00 77.31 262 ASP A O 1
ATOM 2035 N N . THR A 1 263 ? 23.372 -4.091 0.026 1.00 73.31 263 THR A N 1
ATOM 2036 C CA . THR A 1 263 ? 24.715 -4.363 -0.519 1.00 73.31 263 THR A CA 1
ATOM 2037 C C . THR A 1 263 ? 25.284 -3.223 -1.353 1.00 73.31 263 THR A C 1
ATOM 2039 O O . THR A 1 263 ? 26.438 -3.304 -1.775 1.00 73.31 263 THR A O 1
ATOM 2042 N N . ALA A 1 264 ? 24.505 -2.176 -1.624 1.00 59.94 264 ALA A N 1
ATOM 2043 C CA . ALA A 1 264 ? 24.973 -1.028 -2.379 1.00 59.94 264 ALA A CA 1
ATOM 2044 C C . ALA A 1 264 ? 26.022 -0.255 -1.569 1.00 59.94 264 ALA A C 1
ATOM 2046 O O . ALA A 1 264 ? 25.704 0.425 -0.592 1.00 59.94 264 ALA A O 1
ATOM 2047 N N . ASP A 1 265 ? 27.279 -0.307 -2.013 1.00 51.03 265 ASP A N 1
ATOM 2048 C CA . ASP A 1 265 ? 28.230 0.732 -1.649 1.00 51.03 265 ASP A CA 1
ATOM 2049 C C . ASP A 1 265 ? 27.765 2.077 -2.243 1.00 51.03 265 ASP A C 1
ATOM 2051 O O . ASP A 1 265 ? 27.005 2.150 -3.214 1.00 51.03 265 ASP A O 1
ATOM 2055 N N . ASN A 1 266 ? 28.178 3.189 -1.638 1.00 47.62 266 ASN A N 1
ATOM 2056 C CA . ASN A 1 266 ? 27.763 4.532 -2.063 1.00 47.62 266 ASN A CA 1
ATOM 2057 C C . ASN A 1 266 ? 28.331 4.952 -3.441 1.00 47.62 266 ASN A C 1
ATOM 2059 O O . ASN A 1 266 ? 28.317 6.138 -3.765 1.00 47.62 266 ASN A O 1
ATOM 2063 N N . ASN A 1 267 ? 28.839 4.014 -4.251 1.00 43.09 267 ASN A N 1
ATOM 2064 C CA . ASN A 1 267 ? 29.530 4.292 -5.508 1.00 43.09 267 ASN A CA 1
ATOM 2065 C C . ASN A 1 267 ? 28.765 3.860 -6.770 1.00 43.09 267 ASN A C 1
ATOM 2067 O O . ASN A 1 267 ? 29.295 4.017 -7.870 1.00 43.09 267 ASN A O 1
ATOM 2071 N N . GLY A 1 268 ? 27.516 3.393 -6.656 1.00 44.03 268 GLY A N 1
ATOM 2072 C CA . GLY A 1 268 ? 26.602 3.276 -7.804 1.00 44.03 268 GLY A CA 1
ATOM 2073 C C . GLY A 1 268 ? 27.069 2.318 -8.905 1.00 44.03 268 GLY A C 1
ATOM 2074 O O . GLY A 1 268 ? 26.685 2.476 -10.064 1.00 44.03 268 GLY A O 1
ATOM 2075 N N . GLN A 1 269 ? 27.907 1.338 -8.566 1.00 36.75 269 GLN A N 1
ATOM 2076 C CA . GLN A 1 269 ? 28.350 0.315 -9.499 1.00 36.75 269 GLN A CA 1
ATOM 2077 C C . GLN A 1 269 ? 27.643 -0.990 -9.141 1.00 36.75 269 GLN A C 1
ATOM 2079 O O . GLN A 1 269 ? 27.797 -1.511 -8.040 1.00 36.75 269 GLN A O 1
ATOM 2084 N N . VAL A 1 270 ? 26.826 -1.487 -10.071 1.00 46.50 270 VAL A N 1
ATOM 2085 C CA . VAL A 1 270 ? 26.242 -2.827 -9.993 1.00 46.50 270 VAL A CA 1
ATOM 2086 C C . VAL A 1 270 ? 27.420 -3.796 -9.897 1.00 46.50 270 VAL A C 1
ATOM 2088 O O . VAL A 1 270 ? 28.190 -3.922 -10.849 1.00 46.50 270 VAL A O 1
ATOM 2091 N N . ALA A 1 271 ? 27.635 -4.408 -8.734 1.00 35.22 271 ALA A N 1
ATOM 2092 C CA . ALA A 1 271 ? 28.559 -5.524 -8.645 1.00 35.22 271 ALA A CA 1
ATOM 2093 C C . ALA A 1 271 ? 27.952 -6.663 -9.473 1.00 35.22 271 ALA A C 1
ATOM 2095 O O . ALA A 1 271 ? 26.807 -7.041 -9.226 1.00 35.22 271 ALA A O 1
ATOM 2096 N N . ASP A 1 272 ? 28.693 -7.163 -10.467 1.00 34.38 272 ASP A N 1
ATOM 2097 C CA . ASP A 1 272 ? 28.341 -8.375 -11.211 1.00 34.38 272 ASP A CA 1
ATOM 2098 C C . ASP A 1 272 ? 27.955 -9.469 -10.208 1.00 34.38 272 ASP A C 1
ATOM 2100 O O . ASP A 1 272 ? 28.804 -9.980 -9.468 1.00 34.38 272 ASP A O 1
ATOM 2104 N N . VAL A 1 273 ? 26.670 -9.827 -10.157 1.00 43.19 273 VAL A N 1
ATOM 2105 C CA . VAL A 1 273 ? 26.217 -10.967 -9.364 1.00 43.19 273 VAL A CA 1
ATOM 2106 C C . VAL A 1 273 ? 26.576 -12.212 -10.159 1.00 43.19 273 VAL A C 1
ATOM 2108 O O . VAL A 1 273 ? 25.816 -12.695 -10.995 1.00 43.19 273 VAL A O 1
ATOM 2111 N N . ALA A 1 274 ? 27.784 -12.713 -9.916 1.00 30.05 274 ALA A N 1
ATOM 2112 C CA . ALA A 1 274 ? 28.151 -14.057 -10.310 1.00 30.05 274 ALA A CA 1
ATOM 2113 C C . ALA A 1 274 ? 27.214 -15.047 -9.604 1.00 30.05 274 ALA A C 1
ATOM 2115 O O . ALA A 1 274 ? 27.146 -15.097 -8.373 1.00 30.05 274 ALA A O 1
ATOM 2116 N N . ASP A 1 275 ? 26.511 -15.835 -10.415 1.00 41.44 275 ASP A N 1
ATOM 2117 C CA . ASP A 1 275 ? 25.812 -17.050 -10.016 1.00 41.44 275 ASP A CA 1
ATOM 2118 C C . ASP A 1 275 ? 26.708 -17.886 -9.090 1.00 41.44 275 ASP A C 1
ATOM 2120 O O . ASP A 1 275 ? 27.742 -18.420 -9.495 1.00 41.44 275 ASP A O 1
ATOM 2124 N N . THR A 1 276 ? 26.329 -17.958 -7.818 1.00 30.45 276 THR A N 1
ATOM 2125 C CA . THR A 1 276 ? 26.874 -18.929 -6.874 1.00 30.45 276 THR A CA 1
ATOM 2126 C C . THR A 1 276 ? 25.715 -19.662 -6.230 1.00 30.45 276 THR A C 1
ATOM 2128 O O . THR A 1 276 ? 25.315 -19.432 -5.091 1.00 30.45 276 THR A O 1
ATOM 2131 N N . ALA A 1 277 ? 25.192 -20.621 -6.988 1.00 35.84 277 ALA A N 1
ATOM 2132 C CA . ALA A 1 277 ? 24.753 -21.865 -6.395 1.00 35.84 277 ALA A CA 1
ATOM 2133 C C . ALA A 1 277 ? 25.845 -22.401 -5.444 1.00 35.84 277 ALA A C 1
ATOM 2135 O O . ALA A 1 277 ? 27.012 -22.514 -5.826 1.00 35.84 277 ALA A O 1
ATOM 2136 N N . ASN A 1 278 ? 25.400 -22.805 -4.249 1.00 35.22 278 ASN A N 1
ATOM 2137 C CA . ASN A 1 278 ? 26.100 -23.596 -3.233 1.00 35.22 278 ASN A CA 1
ATOM 2138 C C . ASN A 1 278 ? 26.837 -22.814 -2.122 1.00 35.22 278 ASN A C 1
ATOM 2140 O O . ASN A 1 278 ? 28.054 -22.666 -2.168 1.00 35.22 278 ASN A O 1
ATOM 2144 N N . ASP A 1 279 ? 26.119 -22.467 -1.042 1.00 30.53 279 ASP A N 1
ATOM 2145 C CA . ASP A 1 279 ? 26.642 -22.777 0.296 1.00 30.53 279 ASP A CA 1
ATOM 2146 C C . ASP A 1 279 ? 25.546 -23.137 1.324 1.00 30.53 279 ASP A C 1
ATOM 2148 O O . ASP A 1 279 ? 24.660 -22.362 1.681 1.00 30.53 279 ASP A O 1
ATOM 2152 N N . SER A 1 280 ? 25.615 -24.405 1.705 1.00 31.72 280 SER A N 1
ATOM 2153 C CA . SER A 1 280 ? 25.300 -25.094 2.956 1.00 31.72 280 SER A CA 1
ATOM 2154 C C . SER A 1 280 ? 24.765 -24.301 4.167 1.00 31.72 280 SER A C 1
ATOM 2156 O O . SER A 1 280 ? 25.363 -23.352 4.658 1.00 31.72 280 SER A O 1
ATOM 2158 N N . ALA A 1 281 ? 23.673 -24.839 4.720 1.00 37.62 281 ALA A N 1
ATOM 2159 C CA . ALA A 1 281 ? 23.174 -24.789 6.100 1.00 37.62 281 ALA A CA 1
ATOM 2160 C C . ALA A 1 281 ? 23.792 -23.788 7.107 1.00 37.62 281 ALA A C 1
ATOM 2162 O O . ALA A 1 281 ? 24.865 -24.011 7.665 1.00 37.62 281 ALA A O 1
ATOM 2163 N N . ALA A 1 282 ? 22.966 -22.826 7.532 1.00 31.42 282 ALA A N 1
ATOM 2164 C CA . ALA A 1 282 ? 23.031 -22.235 8.866 1.00 31.42 282 ALA A CA 1
ATOM 2165 C C . ALA A 1 282 ? 21.615 -22.158 9.465 1.00 31.42 282 ALA A C 1
ATOM 2167 O O . ALA A 1 282 ? 20.809 -21.306 9.099 1.00 31.42 282 ALA A O 1
ATOM 2168 N N . 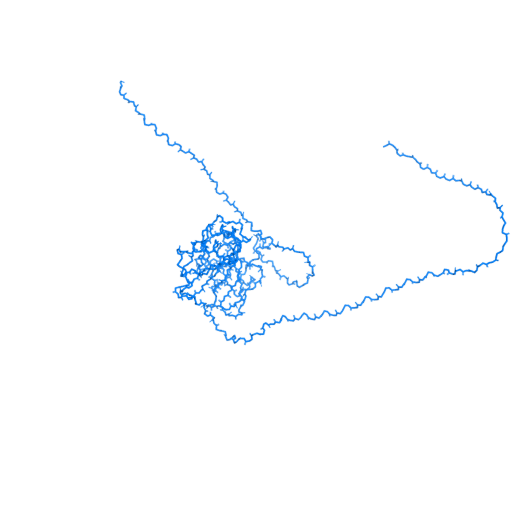THR A 1 283 ? 21.291 -23.064 10.393 1.00 50.06 283 THR A N 1
ATOM 2169 C CA . THR A 1 283 ? 20.151 -22.893 11.302 1.00 50.06 283 THR A CA 1
ATOM 2170 C C . THR A 1 283 ? 20.554 -21.896 12.379 1.00 50.06 283 THR A C 1
ATOM 2172 O O . THR A 1 283 ? 21.321 -22.223 13.285 1.00 50.06 283 THR A O 1
ATOM 2175 N N . GLY A 1 284 ? 20.047 -20.678 12.269 1.00 30.94 284 GLY A N 1
ATOM 2176 C CA . GLY A 1 284 ? 20.233 -19.623 13.251 1.00 30.94 284 GLY A CA 1
ATOM 2177 C C . GLY A 1 284 ? 19.241 -18.519 12.949 1.00 30.94 284 GLY A C 1
ATOM 2178 O O . GLY A 1 284 ? 19.450 -17.736 12.027 1.00 30.94 284 GLY A O 1
ATOM 2179 N N . ASP A 1 285 ? 18.143 -18.530 13.695 1.00 41.97 285 ASP A N 1
ATOM 2180 C CA . ASP A 1 285 ? 17.106 -17.507 13.718 1.00 41.97 285 ASP A CA 1
ATOM 2181 C C . ASP A 1 285 ? 17.724 -16.103 13.612 1.00 41.97 285 ASP A C 1
ATOM 2183 O O . ASP A 1 285 ? 18.380 -15.608 14.529 1.00 41.97 285 ASP A O 1
ATOM 2187 N N . THR A 1 286 ? 17.583 -15.494 12.439 1.00 33.78 286 THR A N 1
ATOM 2188 C CA . THR A 1 286 ? 17.912 -14.093 12.202 1.00 33.78 286 THR A CA 1
ATOM 2189 C C . THR A 1 286 ? 16.633 -13.439 11.736 1.00 33.78 286 THR A C 1
ATOM 2191 O O . THR A 1 286 ? 16.363 -13.300 10.545 1.00 33.78 286 THR A O 1
ATOM 2194 N N . THR A 1 287 ? 15.830 -13.018 12.711 1.00 40.09 287 THR A N 1
ATOM 2195 C CA . THR A 1 287 ? 14.947 -11.869 12.525 1.00 40.09 287 THR A CA 1
ATOM 2196 C C . THR A 1 287 ? 15.830 -10.736 12.000 1.00 40.09 287 THR A C 1
ATOM 2198 O O . THR A 1 287 ? 16.594 -10.133 12.755 1.00 40.09 287 THR A O 1
ATOM 2201 N N . ARG A 1 288 ? 15.835 -10.538 10.677 1.00 43.03 288 ARG A N 1
ATOM 2202 C CA . ARG A 1 288 ? 16.659 -9.526 10.019 1.00 43.03 288 ARG A CA 1
ATOM 2203 C C . ARG A 1 288 ? 16.160 -8.167 10.487 1.00 43.03 288 ARG A C 1
ATOM 2205 O O . ARG A 1 288 ? 15.056 -7.748 10.155 1.00 43.03 288 ARG A O 1
ATOM 2212 N N . VAL A 1 289 ? 16.953 -7.530 11.341 1.00 29.67 289 VAL A N 1
ATOM 2213 C CA . VAL A 1 289 ? 16.679 -6.195 11.861 1.00 29.67 289 VAL A CA 1
ATOM 2214 C C . VAL A 1 289 ? 16.778 -5.232 10.682 1.00 29.67 289 VAL A C 1
ATOM 2216 O O . VAL A 1 289 ? 17.872 -4.974 10.190 1.00 29.67 289 VAL A O 1
ATOM 2219 N N . PHE A 1 290 ? 15.632 -4.733 10.220 1.00 38.19 290 PHE A N 1
ATOM 2220 C CA . PHE A 1 290 ? 15.533 -3.646 9.249 1.00 38.19 290 PHE A CA 1
ATOM 2221 C C . PHE A 1 290 ? 16.140 -2.373 9.856 1.00 38.19 2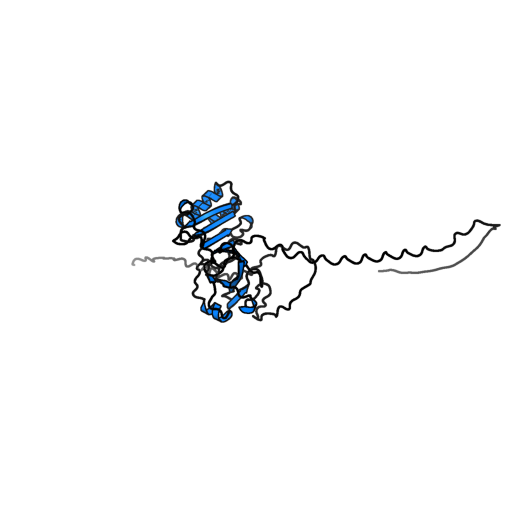90 PHE A C 1
ATOM 2223 O O . PHE A 1 290 ? 15.457 -1.602 10.531 1.00 38.19 290 PHE A O 1
ATOM 2230 N N . LEU A 1 291 ? 17.443 -2.171 9.666 1.00 24.61 291 LEU A N 1
ATOM 2231 C CA . LEU A 1 291 ? 18.126 -0.931 10.021 1.00 24.61 291 LEU A CA 1
ATOM 2232 C C . LEU A 1 291 ? 17.949 0.070 8.880 1.00 24.61 291 LEU A C 1
ATOM 2234 O O . LEU A 1 291 ? 18.822 0.226 8.034 1.00 24.61 291 LEU A O 1
ATOM 2238 N N . TYR A 1 292 ? 16.826 0.785 8.886 1.00 42.06 292 TYR A N 1
ATOM 2239 C CA . TYR A 1 292 ? 16.773 2.066 8.193 1.00 42.06 292 TYR A CA 1
ATOM 2240 C C . TYR A 1 292 ? 17.661 3.034 8.970 1.00 42.06 292 TYR A C 1
ATOM 2242 O O . TYR A 1 292 ? 17.366 3.381 10.118 1.00 42.06 292 TYR A O 1
ATOM 2250 N N . VAL A 1 293 ? 18.780 3.433 8.366 1.00 33.25 293 VAL A N 1
ATOM 2251 C CA . VAL A 1 293 ? 19.590 4.548 8.855 1.00 33.25 293 VAL A CA 1
ATOM 2252 C C . VAL A 1 293 ? 18.749 5.810 8.678 1.00 33.25 293 VAL A C 1
ATOM 2254 O O . VAL A 1 293 ? 18.724 6.434 7.625 1.00 33.25 293 VAL A O 1
ATOM 2257 N N . LEU A 1 294 ? 17.988 6.133 9.720 1.00 33.84 294 LEU A N 1
ATOM 2258 C CA . LEU A 1 294 ? 17.243 7.372 9.856 1.00 33.84 294 LEU A CA 1
ATOM 2259 C C . LEU A 1 294 ? 18.267 8.476 10.175 1.00 33.84 294 LEU A C 1
ATOM 2261 O O . LEU A 1 294 ? 18.570 8.732 11.340 1.00 33.84 294 LEU A O 1
ATOM 2265 N N . GLU A 1 295 ? 18.856 9.109 9.161 1.00 38.09 295 GLU A N 1
ATOM 2266 C CA . GLU A 1 295 ? 19.609 10.353 9.359 1.00 38.09 295 GLU A CA 1
ATOM 2267 C C . GLU A 1 295 ? 18.602 11.460 9.709 1.00 38.09 295 GLU A C 1
ATOM 2269 O O . GLU A 1 295 ? 18.086 12.188 8.865 1.00 38.09 295 GLU A O 1
ATOM 2274 N N . THR A 1 296 ? 18.262 11.572 10.995 1.00 39.62 296 THR A N 1
ATOM 2275 C CA . THR A 1 296 ? 17.489 12.699 11.513 1.00 39.62 296 THR A CA 1
ATOM 2276 C C . THR A 1 296 ? 18.326 13.969 11.392 1.00 39.62 296 THR A C 1
ATOM 2278 O O . THR A 1 296 ? 19.142 14.265 12.270 1.00 39.62 296 THR A O 1
ATOM 2281 N N . LEU A 1 297 ? 18.105 14.771 10.352 1.00 32.66 297 LEU A N 1
ATOM 2282 C CA . LEU A 1 297 ? 18.531 16.165 10.392 1.00 32.66 297 LEU A CA 1
ATOM 2283 C C . LEU A 1 297 ? 17.630 16.924 11.370 1.00 32.66 297 LEU A C 1
ATOM 2285 O O . LEU A 1 297 ? 16.550 17.411 11.042 1.00 32.66 297 LEU A O 1
ATOM 2289 N N . MET A 1 298 ? 18.113 17.020 12.609 1.00 35.50 298 MET A N 1
ATOM 2290 C CA . MET A 1 298 ? 17.678 18.003 13.593 1.00 35.50 298 MET A CA 1
ATOM 2291 C C . MET A 1 298 ? 17.781 19.414 12.993 1.00 35.50 298 MET A C 1
ATOM 2293 O O . MET A 1 298 ? 18.844 20.036 13.018 1.00 35.50 298 MET A O 1
ATOM 2297 N N . ALA A 1 299 ? 16.670 19.963 12.506 1.00 36.66 299 ALA A N 1
ATOM 2298 C CA . ALA A 1 299 ? 16.545 21.404 12.340 1.00 36.66 299 ALA A CA 1
ATOM 2299 C C . ALA A 1 299 ? 16.332 22.024 13.729 1.00 36.66 299 ALA A C 1
ATOM 2301 O O . ALA A 1 299 ? 15.265 21.930 14.335 1.00 36.66 299 ALA A O 1
ATOM 2302 N N . ALA A 1 300 ? 17.406 22.606 14.259 1.00 37.44 300 ALA A N 1
ATOM 2303 C CA . ALA A 1 300 ? 17.465 23.260 15.554 1.00 37.44 300 ALA A CA 1
ATOM 2304 C C . ALA A 1 300 ? 16.339 24.292 15.752 1.00 37.44 300 ALA A C 1
ATOM 2306 O O . ALA A 1 300 ? 16.230 25.279 15.022 1.00 37.44 300 ALA A O 1
ATOM 2307 N N . VAL A 1 301 ? 15.559 24.110 16.819 1.00 36.91 301 VAL A N 1
ATOM 2308 C CA . VAL A 1 301 ? 14.707 25.153 17.398 1.00 36.91 301 VAL A CA 1
ATOM 2309 C C . VAL A 1 301 ? 15.621 26.232 17.988 1.00 36.91 301 VAL A C 1
ATOM 2311 O O . VAL A 1 301 ? 16.110 26.114 19.112 1.00 36.91 301 VAL A O 1
ATOM 2314 N N . LEU A 1 302 ? 15.864 27.306 17.237 1.00 34.97 302 LEU A N 1
ATOM 2315 C CA . LEU A 1 302 ? 16.408 28.544 17.790 1.00 34.97 302 LEU A CA 1
ATOM 2316 C C . LEU A 1 302 ? 15.299 29.259 18.570 1.00 34.97 302 LEU A C 1
ATOM 2318 O O . LEU A 1 302 ? 14.512 30.031 18.026 1.00 34.97 302 LEU A O 1
ATOM 2322 N N . VAL A 1 303 ? 15.254 29.005 19.878 1.00 39.38 303 VAL A N 1
ATOM 2323 C CA . VAL A 1 303 ? 14.530 29.843 20.838 1.00 39.38 303 VAL A CA 1
ATOM 2324 C C . VAL A 1 303 ? 15.251 31.191 20.925 1.00 39.38 303 VAL A C 1
ATOM 2326 O O . VAL A 1 303 ? 16.214 31.348 21.670 1.00 39.38 303 VAL A O 1
ATOM 2329 N N . ALA A 1 304 ? 14.779 32.184 20.174 1.00 38.47 304 ALA A N 1
ATOM 2330 C CA . ALA A 1 304 ? 15.075 33.587 20.436 1.00 38.47 304 ALA A CA 1
ATOM 2331 C C . ALA A 1 304 ? 13.829 34.234 21.049 1.00 38.47 304 ALA A C 1
ATOM 2333 O O . ALA A 1 304 ? 12.906 34.655 20.354 1.00 38.47 304 ALA A O 1
ATOM 2334 N N . GLY A 1 305 ? 13.796 34.286 22.382 1.00 34.34 305 GLY A N 1
ATOM 2335 C CA . GLY A 1 305 ? 12.816 35.072 23.117 1.00 34.34 305 GLY A CA 1
ATOM 2336 C C . GLY A 1 305 ? 12.997 36.558 22.817 1.00 34.34 305 GLY A C 1
ATOM 2337 O O . GLY A 1 305 ? 13.969 37.168 23.252 1.00 34.34 305 GLY A O 1
ATOM 2338 N N . LEU A 1 306 ? 12.037 37.152 22.112 1.00 35.09 306 LEU A N 1
ATOM 2339 C CA . LEU A 1 306 ? 11.841 38.597 22.084 1.00 35.09 306 LEU A CA 1
ATOM 2340 C C . LEU A 1 306 ? 10.630 38.921 22.955 1.00 35.09 306 LEU A C 1
ATOM 2342 O O . LEU A 1 306 ? 9.479 38.881 22.529 1.00 35.09 306 LEU A O 1
ATOM 2346 N N . VAL A 1 307 ? 10.922 39.206 24.223 1.00 41.78 307 VAL A N 1
ATOM 2347 C CA . VAL A 1 307 ? 9.984 39.829 25.154 1.00 41.78 307 VAL A CA 1
ATOM 2348 C C . VAL A 1 307 ? 9.657 41.218 24.611 1.00 41.78 307 VAL A C 1
ATOM 2350 O O . VAL A 1 307 ? 10.505 42.110 24.594 1.00 41.78 307 VAL A O 1
ATOM 2353 N N . VAL A 1 308 ? 8.414 41.402 24.172 1.00 39.81 308 VAL A N 1
ATOM 2354 C CA . VAL A 1 308 ? 7.839 42.720 23.898 1.00 39.81 308 VAL A CA 1
ATOM 2355 C C . VAL A 1 308 ? 7.641 43.422 25.242 1.00 39.81 308 VAL A C 1
ATOM 2357 O O . VAL A 1 308 ? 6.646 43.217 25.930 1.00 39.81 308 VAL A O 1
ATOM 2360 N N . ALA A 1 309 ? 8.613 44.240 25.639 1.00 40.22 309 ALA A N 1
ATOM 2361 C CA . ALA A 1 309 ? 8.433 45.236 26.685 1.00 40.22 309 ALA A CA 1
ATOM 2362 C C . ALA A 1 309 ? 7.945 46.540 26.036 1.00 40.22 309 ALA A C 1
ATOM 2364 O O . ALA A 1 309 ? 8.737 47.419 25.699 1.00 40.22 309 ALA A O 1
ATOM 2365 N N . ASP A 1 310 ? 6.630 46.661 25.854 1.00 40.66 310 ASP A N 1
ATOM 2366 C CA . ASP A 1 310 ? 5.988 47.935 25.530 1.00 40.66 310 ASP A CA 1
ATOM 2367 C C . ASP A 1 310 ? 5.904 48.786 26.809 1.00 40.66 310 ASP A C 1
ATOM 2369 O O . ASP A 1 310 ? 4.928 48.755 27.559 1.00 40.66 310 ASP A O 1
ATOM 2373 N N . VAL A 1 311 ? 6.979 49.518 27.117 1.00 44.19 311 VAL A N 1
ATOM 2374 C CA . VAL A 1 311 ? 6.947 50.581 28.131 1.00 44.19 311 VAL A CA 1
ATOM 2375 C C . VAL A 1 311 ? 6.678 51.900 27.421 1.00 44.19 311 VAL A C 1
ATOM 2377 O O . VAL A 1 311 ? 7.582 52.657 27.057 1.00 44.19 311 VAL A O 1
ATOM 2380 N N . LYS A 1 312 ? 5.389 52.196 27.267 1.00 40.78 312 LYS A N 1
ATOM 2381 C CA . LYS A 1 312 ? 4.876 53.510 26.883 1.00 40.78 312 LYS A CA 1
ATOM 2382 C C . LYS A 1 312 ? 5.239 54.532 27.967 1.00 40.78 312 LYS A C 1
ATOM 2384 O O . LYS A 1 312 ? 4.593 54.653 29.007 1.00 40.78 312 LYS A O 1
ATOM 2389 N N . LYS A 1 313 ? 6.325 55.264 27.728 1.00 41.84 313 LYS A N 1
ATOM 2390 C CA . LYS A 1 313 ? 6.844 56.334 28.586 1.00 41.84 313 LYS A CA 1
ATOM 2391 C C . LYS A 1 313 ? 5.909 57.549 28.541 1.00 41.84 313 LYS A C 1
ATOM 2393 O O . LYS A 1 313 ? 6.051 58.417 27.688 1.00 41.84 313 LYS A O 1
ATOM 2398 N N . ASN A 1 314 ? 4.988 57.641 29.498 1.00 42.03 314 ASN A N 1
ATOM 2399 C CA . ASN A 1 314 ? 4.342 58.906 29.850 1.00 42.03 314 ASN A CA 1
ATOM 2400 C C . ASN A 1 314 ? 5.320 59.753 30.679 1.00 42.03 314 ASN A C 1
ATOM 2402 O O . ASN A 1 314 ? 5.655 59.394 31.808 1.00 42.03 314 ASN A O 1
ATOM 2406 N N . ARG A 1 315 ? 5.731 60.917 30.166 1.00 48.12 315 ARG A N 1
ATOM 2407 C CA . ARG A 1 315 ? 6.100 62.049 31.025 1.00 48.12 315 ARG A CA 1
ATOM 2408 C C . ARG A 1 315 ? 5.400 63.314 30.551 1.00 48.12 315 ARG A C 1
ATOM 2410 O O . ARG A 1 315 ? 5.624 63.802 29.452 1.00 48.12 315 ARG A O 1
ATOM 2417 N N . ILE A 1 316 ? 4.534 63.774 31.443 1.00 50.12 316 ILE A N 1
ATOM 2418 C CA . ILE A 1 316 ? 3.805 65.035 31.461 1.00 50.12 316 ILE A CA 1
ATOM 2419 C C . ILE A 1 316 ? 4.776 66.177 31.811 1.00 50.12 316 ILE A C 1
ATOM 2421 O O . ILE A 1 316 ? 5.729 65.975 32.563 1.00 50.12 316 ILE A O 1
ATOM 2425 N N . ASN A 1 317 ? 4.479 67.356 31.260 1.00 46.19 317 ASN A N 1
ATOM 2426 C CA . ASN A 1 317 ? 5.069 68.677 31.488 1.00 46.19 317 ASN A CA 1
ATOM 2427 C C . ASN A 1 317 ? 5.586 68.972 32.909 1.00 46.19 317 ASN A C 1
ATOM 2429 O O . ASN A 1 317 ? 4.852 68.820 33.890 1.00 46.19 317 ASN A O 1
ATOM 2433 N N . ARG A 1 318 ? 6.771 69.587 32.968 1.00 44.59 318 ARG A N 1
ATOM 2434 C CA . ARG A 1 318 ? 7.032 70.840 33.692 1.00 44.59 318 ARG A CA 1
ATOM 2435 C C . ARG A 1 318 ? 8.283 71.512 33.144 1.00 44.59 318 ARG A C 1
ATOM 2437 O O . ARG A 1 318 ? 9.237 70.767 32.835 1.00 44.59 318 ARG A O 1
#

Foldseek 3Di:
DDDDDDDDDDDYDDDDDDDDDDDDDDDDDDPPDPPDPDDPDDPDDPDDPDDPPDPPDPPPPPFAQFFFDADDPVQEDAQVCVQVVLLCCLPPPPDQEEEGEYEAAWHWHALSSLVSCQVSQHKYKYFYAHNRRGTFKIKIDGNVFQDASHDIATADWDQDDPCQVLLCVQQVDNPWGKTAGPFFWFDRGKIKMKGAQSVPGGAQQWKFKWDQDPVLSAIAGAPDWPPTFGQDSRITIDIDGTGGMMIIDSDTCVNRLHYHPVPDDSPSDDDPPDDDDDDDDDDDDDPPPPDPPPPPPPPDDPPDDDPPPPPPDDDDDD

Radius of gyration: 36.56 Å; chains: 1; bounding box: 96×145×70 Å

Sequence (318 aa):
TYALVRSADYSTPGDTPSTPSDTPSTPSDTPSEPEQPSEPEQPSQPEHPAQPEQPSDNGDTTGKNVEAEVISADKLTNVENVNNELTERLTNSSLSEVSIVSAKAAPTLSSNVFSKMKENQKDITVGVTDENNRLQYQWKFNSDTITQPDMDIDLTISFDTDRENEVKEITGRDDLMYLSFSHHGALPGPATIKTYVGNKYKDGDIVYLYYFNEEQNRVESVGGVNKGLVVKDGYVEYTITHCSLYFLSQDTAEVIKAVDPDTADNNGQVADVADTANDSAATGDTTRVFLYVLETLMAAVLVAGLVVADVKKNRINR

pLDDT: mean 76.53, std 26.1, range [24.61, 98.94]